Protein AF-Q5BWF9-F1 (afdb_monomer_lite)

Organism: Schistosoma japonicum (NCBI:txid6182)

Sequence (237 aa):
SALGSLCAVYRATPTSTPNGDVSTPPNNSDSPRLALIDEHWQDLVNRVSYNLPRLSWVPIHDATHFFSGIGRGLICSVGAGGGGVELDPRPSRQAFPMRVAQICSVSLECLTKLMDGNVPIEGSDTLSDPRVWLDYLAALFRTFNCLLRRLGNPSSNQWDARERSTIDRTTSEMVLSAHNCLAECLQLVREVIWPVVTRVLTHYASRMRPMEHVCRLIRFIVRCFSVHLRDLLPELA

Radius of gyration: 20.45 Å; chains: 1; bounding box: 52×51×56 Å

Secondary structure (DSSP, 8-state):
-HHHHHH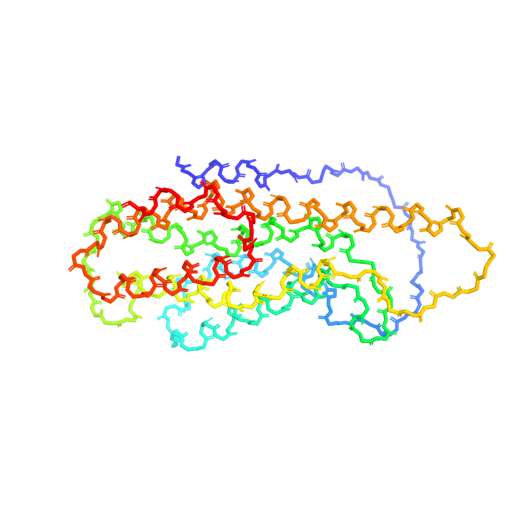HHT--------------PPP----TTTHHHHHTHHHHHHHHHHHHHHHTTS-HHHHHHHHHHHHHHHHHHTSS-SSSS----HHHHHHHHHHHHHHHHHHHHHHHHHHHTT----SSSSTT-HHHHHHHHHHHHHHHTTHHHHHS---S----TT-HHHHHHHHHHHHHHHHHHHHHHHHHIIIIIHHHHHHHHHHTTT-HHHHHHHHHHHHHHHHHHGGGGGGGGGGG-

pLDDT: mean 71.64, std 21.63, range [24.77, 96.81]

Structure (mmCIF, N/CA/C/O backbone):
data_AF-Q5BWF9-F1
#
_entry.id   AF-Q5BWF9-F1
#
loop_
_atom_site.group_PDB
_atom_site.id
_atom_site.type_symbol
_atom_site.label_atom_id
_atom_site.label_alt_id
_atom_site.label_comp_id
_atom_site.label_asym_id
_atom_site.label_entity_id
_atom_site.label_seq_id
_atom_site.pdbx_PDB_ins_code
_atom_site.Cartn_x
_atom_site.Cartn_y
_atom_site.Cartn_z
_atom_site.occupancy
_atom_site.B_iso_or_equiv
_atom_site.auth_seq_id
_atom_site.auth_comp_id
_atom_site.auth_asym_id
_atom_site.auth_atom_id
_atom_site.pdbx_PDB_model_num
ATOM 1 N N . SER A 1 1 ? -21.061 -0.452 -3.631 1.00 32.47 1 SER A N 1
ATOM 2 C CA . SER A 1 1 ? -19.977 -0.600 -2.634 1.00 32.47 1 SER A CA 1
ATOM 3 C C . SER A 1 1 ? -18.622 -0.512 -3.312 1.00 32.47 1 SER A C 1
ATOM 5 O O . SER A 1 1 ? -18.517 -1.000 -4.433 1.00 32.47 1 SER A O 1
ATOM 7 N N . ALA A 1 2 ? -17.594 0.044 -2.657 1.00 29.69 2 ALA A N 1
ATOM 8 C CA . ALA A 1 2 ? -16.244 0.185 -3.229 1.00 29.69 2 ALA A CA 1
ATOM 9 C C . ALA A 1 2 ? -15.638 -1.154 -3.701 1.00 29.69 2 ALA A C 1
ATOM 11 O O . ALA A 1 2 ? -15.042 -1.214 -4.772 1.00 29.69 2 ALA A O 1
ATOM 12 N N . LEU A 1 3 ? -15.922 -2.245 -2.977 1.00 29.48 3 LEU A N 1
ATOM 13 C CA . LEU A 1 3 ? -15.582 -3.619 -3.368 1.00 29.48 3 LEU A CA 1
ATOM 14 C C . LEU A 1 3 ? -16.083 -3.989 -4.779 1.00 29.48 3 LEU A C 1
ATOM 16 O O . LEU A 1 3 ? -15.377 -4.631 -5.545 1.00 29.48 3 LEU A O 1
ATOM 20 N N . GLY A 1 4 ? -17.287 -3.539 -5.150 1.00 27.88 4 GLY A N 1
ATOM 21 C CA . GLY A 1 4 ? -17.859 -3.756 -6.482 1.00 27.88 4 GLY A CA 1
ATOM 22 C C . GLY A 1 4 ? -17.192 -2.918 -7.576 1.00 27.88 4 GLY A C 1
ATOM 23 O O . GLY A 1 4 ? -17.125 -3.367 -8.714 1.00 27.88 4 GLY A O 1
ATOM 24 N N . SER A 1 5 ? -16.655 -1.743 -7.227 1.00 31.08 5 SER A N 1
ATOM 25 C CA . SER A 1 5 ? -15.875 -0.905 -8.149 1.00 31.08 5 SER A CA 1
ATOM 26 C C . SER A 1 5 ? -14.511 -1.541 -8.439 1.00 31.08 5 SER A C 1
ATOM 28 O O . SER A 1 5 ? -14.115 -1.673 -9.593 1.00 31.08 5 SER A O 1
ATOM 30 N N . LEU A 1 6 ? -13.840 -2.054 -7.401 1.00 32.25 6 LEU A N 1
ATOM 31 C CA . LEU A 1 6 ? -12.609 -2.835 -7.550 1.00 32.25 6 LEU A CA 1
ATOM 32 C C . LEU A 1 6 ? -12.861 -4.108 -8.377 1.00 32.25 6 LEU A C 1
ATOM 34 O O . LEU A 1 6 ? -12.183 -4.330 -9.377 1.00 32.25 6 LEU A O 1
ATOM 38 N N . CYS A 1 7 ? -13.885 -4.904 -8.049 1.00 31.33 7 CYS A N 1
ATOM 39 C CA . CYS A 1 7 ? -14.245 -6.099 -8.824 1.00 31.33 7 CYS A CA 1
ATOM 40 C C . CYS A 1 7 ? -14.602 -5.816 -10.297 1.00 31.33 7 CYS A C 1
ATOM 42 O O . CYS A 1 7 ? -14.445 -6.712 -11.126 1.00 31.33 7 CYS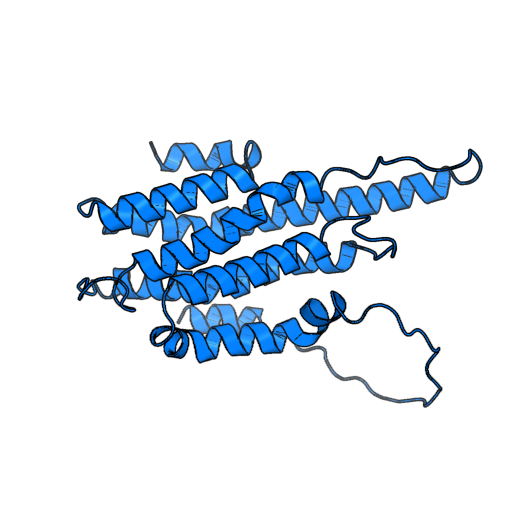 A O 1
ATOM 44 N N . ALA A 1 8 ? -15.066 -4.608 -10.639 1.00 30.16 8 ALA A N 1
ATOM 45 C CA . ALA A 1 8 ? -15.315 -4.214 -12.027 1.00 30.16 8 ALA A CA 1
ATOM 46 C C . ALA A 1 8 ? -14.009 -3.995 -12.814 1.00 30.16 8 ALA A C 1
ATOM 48 O O . ALA A 1 8 ? -13.928 -4.398 -13.971 1.00 30.16 8 ALA A O 1
ATOM 49 N N . VAL A 1 9 ? -12.968 -3.446 -12.176 1.00 36.53 9 VAL A N 1
ATOM 50 C CA . VAL A 1 9 ? -11.625 -3.298 -12.774 1.00 36.53 9 VAL A CA 1
ATOM 51 C C . VAL A 1 9 ? -10.922 -4.657 -12.927 1.00 36.53 9 VAL A C 1
ATOM 53 O O . VAL A 1 9 ? -10.205 -4.876 -13.899 1.00 36.53 9 VAL A O 1
ATOM 56 N N . TYR A 1 10 ? -11.165 -5.607 -12.016 1.00 35.16 10 TYR A N 1
ATOM 57 C CA . TYR A 1 10 ? -10.523 -6.932 -12.036 1.00 35.16 10 TYR A CA 1
ATOM 58 C C . TYR A 1 10 ? -11.169 -7.979 -12.970 1.00 35.16 10 TYR A C 1
ATOM 60 O O . TYR A 1 10 ? -10.637 -9.081 -13.088 1.00 35.16 10 TYR A O 1
ATOM 68 N N . ARG A 1 11 ? -12.273 -7.671 -13.673 1.00 30.27 11 ARG A N 1
ATOM 69 C CA . ARG A 1 11 ? -12.878 -8.559 -14.695 1.00 30.27 11 ARG A CA 1
ATOM 70 C C . ARG A 1 11 ? -12.527 -8.169 -16.137 1.00 30.27 11 ARG A C 1
ATOM 72 O O . ARG A 1 11 ? -13.382 -8.173 -17.018 1.00 30.27 11 ARG A O 1
ATOM 79 N N . ALA A 1 12 ? -11.246 -7.939 -16.408 1.00 25.30 12 ALA A N 1
ATOM 80 C CA . ALA A 1 12 ? -10.717 -8.106 -17.759 1.00 25.30 12 ALA A CA 1
ATOM 81 C C . ALA A 1 12 ? -10.441 -9.603 -18.001 1.00 25.30 12 ALA A C 1
ATOM 83 O O . ALA A 1 12 ? -9.333 -10.092 -17.790 1.00 25.30 12 ALA A O 1
ATOM 84 N N . THR A 1 13 ? -11.472 -10.359 -18.384 1.00 28.47 13 THR A N 1
ATOM 85 C CA . THR A 1 13 ? -11.306 -11.756 -18.812 1.00 28.47 13 THR A CA 1
ATOM 86 C C . THR A 1 13 ? -10.438 -11.818 -20.071 1.00 28.47 13 THR A C 1
ATOM 88 O O . THR A 1 13 ? -10.763 -11.104 -21.024 1.00 28.47 13 THR A O 1
ATOM 91 N N . PRO A 1 14 ? -9.430 -12.705 -20.166 1.00 28.62 14 PRO A N 1
ATOM 92 C CA . PRO A 1 14 ? -8.941 -13.113 -21.472 1.00 28.62 14 PRO A CA 1
ATOM 93 C C . PRO A 1 14 ? -10.088 -13.848 -22.174 1.00 28.62 14 PRO A C 1
ATOM 95 O O . PRO A 1 14 ? -10.518 -14.917 -21.740 1.00 28.62 14 PRO A O 1
ATOM 98 N N . THR A 1 15 ? -10.630 -13.239 -23.226 1.00 27.17 15 THR A N 1
ATOM 99 C CA . THR A 1 15 ? -11.607 -13.885 -24.103 1.00 27.17 15 THR A CA 1
ATOM 100 C C . THR A 1 15 ? -10.983 -15.129 -24.713 1.00 27.17 15 THR A C 1
ATOM 102 O O . THR A 1 15 ? -9.937 -15.055 -25.357 1.00 27.17 15 THR A O 1
ATOM 105 N N . SER A 1 16 ? -11.645 -16.265 -24.530 1.00 37.56 16 SER A N 1
ATOM 106 C CA . SER A 1 16 ? -11.327 -17.497 -25.234 1.00 37.56 16 SER A CA 1
ATOM 107 C C . SER A 1 16 ? -11.462 -17.308 -26.746 1.00 37.56 16 SER A C 1
ATOM 109 O O . SER A 1 16 ? -12.497 -16.855 -27.230 1.00 37.56 16 SER A O 1
ATOM 111 N N . THR A 1 17 ? -10.463 -17.765 -27.498 1.00 30.06 17 THR A N 1
ATOM 112 C CA . THR A 1 17 ? -10.632 -18.177 -28.900 1.00 30.06 17 THR A CA 1
ATOM 113 C C . THR A 1 17 ? -9.805 -19.438 -29.173 1.00 30.06 17 THR A C 1
ATOM 115 O O . THR A 1 17 ? -8.854 -19.695 -28.433 1.00 30.06 17 THR A O 1
ATOM 118 N N . PRO A 1 18 ? -10.214 -20.280 -30.141 1.00 44.06 18 PRO A N 1
ATOM 119 C CA . PRO A 1 18 ? -9.954 -21.716 -30.077 1.00 44.06 18 PRO A CA 1
ATOM 120 C C . PRO A 1 18 ? -8.906 -22.212 -31.087 1.00 44.06 18 PRO A C 1
ATOM 122 O O . PRO A 1 18 ? -8.381 -21.447 -31.892 1.00 44.06 18 PRO A O 1
ATOM 125 N N . ASN A 1 19 ? -8.760 -23.541 -31.087 1.00 27.80 19 ASN A N 1
ATOM 126 C CA . ASN A 1 19 ? -7.976 -24.415 -31.966 1.00 27.80 19 ASN A CA 1
ATOM 127 C C . ASN A 1 19 ? -6.580 -24.726 -31.422 1.00 27.80 19 ASN A C 1
ATOM 129 O O . ASN A 1 19 ? -5.822 -23.843 -31.032 1.00 27.80 19 ASN A O 1
ATOM 133 N N . GLY A 1 20 ? -6.291 -26.022 -31.331 1.00 33.44 20 GLY A N 1
ATOM 134 C CA . GLY A 1 20 ? -5.027 -26.516 -30.805 1.00 33.44 20 GLY A CA 1
ATOM 135 C C . GLY A 1 20 ? -3.991 -26.720 -31.899 1.00 33.44 20 GLY A C 1
ATOM 136 O O . GLY A 1 20 ? -4.323 -26.743 -33.079 1.00 33.44 20 GLY A O 1
ATOM 137 N N . ASP A 1 21 ? -2.766 -26.995 -31.466 1.00 24.77 21 ASP A N 1
ATOM 138 C CA . ASP A 1 21 ? -2.098 -28.202 -31.936 1.00 24.77 21 ASP A CA 1
ATOM 139 C C . ASP A 1 21 ? -1.154 -28.749 -30.859 1.00 24.77 21 ASP A C 1
ATOM 141 O O . ASP A 1 21 ? -0.661 -28.016 -29.998 1.00 24.77 21 ASP A O 1
ATOM 145 N N . VAL A 1 22 ? -0.950 -30.065 -30.866 1.00 43.22 22 VAL A N 1
ATOM 146 C CA . VAL A 1 22 ? -0.085 -30.767 -29.907 1.00 43.22 22 VAL A CA 1
ATOM 147 C C . VAL A 1 22 ? 1.344 -30.791 -30.441 1.00 43.22 22 VAL A C 1
ATOM 149 O O . VAL A 1 22 ? 1.582 -31.379 -31.492 1.00 43.22 22 VAL A O 1
ATOM 152 N N . SER A 1 23 ? 2.318 -30.243 -29.704 1.00 27.89 23 SER A N 1
ATOM 153 C CA . SER A 1 23 ? 3.750 -30.529 -29.922 1.00 27.89 23 SER A CA 1
ATOM 154 C C . SER A 1 23 ? 4.633 -30.204 -28.705 1.00 27.89 23 SER A C 1
ATOM 156 O O . SER A 1 23 ? 4.838 -29.046 -28.371 1.00 27.89 23 SER A O 1
ATOM 158 N N . THR A 1 24 ? 5.152 -31.273 -28.085 1.00 29.14 24 THR A N 1
ATOM 159 C CA . THR A 1 24 ? 6.415 -31.437 -27.315 1.00 29.14 24 THR A CA 1
ATOM 160 C C . THR A 1 24 ? 7.065 -30.263 -26.543 1.00 29.14 24 THR A C 1
ATOM 162 O O . THR A 1 24 ? 7.396 -29.239 -27.136 1.00 29.14 24 THR A O 1
ATOM 165 N N . PRO A 1 25 ? 7.441 -30.462 -25.258 1.00 28.97 25 PRO A N 1
ATOM 166 C CA . PRO A 1 25 ? 8.196 -29.478 -24.480 1.00 28.97 25 PRO A CA 1
ATOM 167 C C . PRO A 1 25 ? 9.712 -29.536 -24.763 1.00 28.97 25 PRO A C 1
ATOM 169 O O . PRO A 1 25 ? 10.274 -30.633 -24.847 1.00 28.97 25 PRO A O 1
ATOM 172 N N . PRO A 1 26 ? 10.424 -28.394 -24.810 1.00 32.88 26 PRO A N 1
ATOM 173 C CA . PRO A 1 26 ? 11.869 -28.374 -24.650 1.00 32.88 26 PRO A CA 1
ATOM 174 C C . PRO A 1 26 ? 12.235 -28.494 -23.164 1.00 32.88 26 PRO A C 1
ATOM 176 O O . PRO A 1 26 ? 11.748 -27.760 -22.305 1.00 32.88 26 PRO A O 1
ATOM 179 N N . ASN A 1 27 ? 13.114 -29.447 -22.880 1.00 41.09 27 ASN A N 1
ATOM 180 C CA . ASN A 1 27 ? 13.667 -29.736 -21.564 1.00 41.09 27 ASN A CA 1
ATOM 181 C C . ASN A 1 27 ? 14.474 -28.538 -21.018 1.00 41.09 27 ASN A C 1
ATOM 183 O O . ASN A 1 27 ? 15.431 -28.121 -21.666 1.00 41.09 27 ASN A O 1
ATOM 187 N N . ASN A 1 28 ? 14.130 -28.012 -19.837 1.00 30.72 28 ASN A N 1
ATOM 188 C CA . ASN A 1 28 ? 14.997 -27.104 -19.073 1.00 30.72 28 ASN A CA 1
ATOM 189 C C . ASN A 1 28 ? 14.657 -27.173 -17.572 1.00 30.72 28 ASN A C 1
ATOM 191 O O . ASN A 1 28 ? 13.583 -26.754 -17.143 1.00 30.72 28 ASN A O 1
ATOM 195 N N . SER A 1 29 ? 15.569 -27.728 -16.775 1.00 34.03 29 SER A N 1
ATOM 196 C CA . SER A 1 29 ? 15.3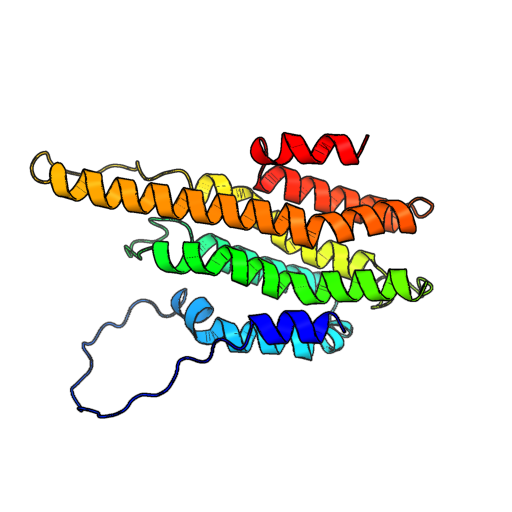49 -28.135 -15.378 1.00 34.03 29 SER A CA 1
ATOM 197 C C . SER A 1 29 ? 15.528 -27.032 -14.325 1.00 34.03 29 SER A C 1
ATOM 199 O O . SER A 1 29 ? 15.357 -27.301 -13.137 1.00 34.03 29 SER A O 1
ATOM 201 N N . ASP A 1 30 ? 15.845 -25.796 -14.725 1.00 37.19 30 ASP A N 1
ATOM 202 C CA . ASP A 1 30 ? 16.426 -24.788 -13.827 1.00 37.19 30 ASP A CA 1
ATOM 203 C C . ASP A 1 30 ? 15.730 -23.411 -13.879 1.00 37.19 30 ASP A C 1
ATOM 205 O O . ASP A 1 30 ? 16.267 -22.457 -14.438 1.00 37.19 30 ASP A O 1
ATOM 209 N N . SER A 1 31 ? 14.547 -23.273 -13.250 1.00 39.03 31 SER A N 1
ATOM 210 C CA . SER A 1 31 ? 14.028 -21.981 -12.714 1.00 39.03 31 SER A CA 1
ATOM 211 C C . SER A 1 31 ? 12.801 -22.027 -11.752 1.00 39.03 31 SER A C 1
ATOM 213 O O . SER A 1 31 ? 12.066 -21.040 -11.655 1.00 39.03 31 SER A O 1
ATOM 215 N N . PRO A 1 32 ? 12.541 -23.082 -10.948 1.00 41.47 32 PRO A N 1
ATOM 216 C CA . PRO A 1 32 ? 11.256 -23.258 -10.245 1.00 41.47 32 PRO A CA 1
ATOM 217 C C . PRO A 1 32 ? 11.039 -22.377 -8.989 1.00 41.47 32 PRO A C 1
ATOM 219 O O . PRO A 1 32 ? 10.336 -22.796 -8.075 1.00 41.47 32 PRO A O 1
ATOM 222 N N . ARG A 1 33 ? 11.665 -21.195 -8.849 1.00 39.44 33 ARG A N 1
ATOM 223 C CA . ARG A 1 33 ? 11.572 -20.375 -7.609 1.00 39.44 33 ARG A CA 1
ATOM 224 C C . ARG A 1 33 ? 11.067 -18.941 -7.765 1.00 39.44 33 ARG A C 1
ATOM 226 O O . ARG A 1 33 ? 10.570 -18.402 -6.781 1.00 39.44 33 ARG A O 1
ATOM 233 N N . LEU A 1 34 ? 11.171 -18.332 -8.947 1.00 45.75 34 LEU A N 1
ATOM 234 C CA . LEU A 1 34 ? 10.642 -16.980 -9.205 1.00 45.75 34 LEU A CA 1
ATOM 235 C C . LEU A 1 34 ? 9.376 -17.010 -10.067 1.00 45.75 34 LEU A C 1
ATOM 237 O O . LEU A 1 34 ? 8.409 -16.345 -9.700 1.00 45.75 34 LEU A O 1
ATOM 241 N N . ALA A 1 35 ? 9.325 -17.891 -11.075 1.00 50.84 35 ALA A N 1
ATOM 242 C CA . ALA A 1 35 ? 8.104 -18.186 -11.831 1.00 50.84 35 ALA A CA 1
ATOM 243 C C . ALA A 1 35 ? 6.916 -18.539 -10.913 1.00 50.84 35 ALA A C 1
ATOM 245 O O . ALA A 1 35 ? 5.802 -18.095 -11.161 1.00 50.84 35 ALA A O 1
ATOM 246 N N . LEU A 1 36 ? 7.163 -19.208 -9.775 1.00 52.06 36 LEU A N 1
ATOM 247 C CA . LEU A 1 36 ? 6.121 -19.546 -8.799 1.00 52.06 36 LEU A CA 1
ATOM 248 C C . LEU A 1 36 ? 5.291 -18.346 -8.324 1.00 52.06 36 LEU A C 1
ATOM 250 O O . LEU A 1 36 ? 4.087 -18.502 -8.142 1.00 52.06 36 LEU A O 1
ATOM 254 N N . ILE A 1 37 ? 5.897 -17.173 -8.096 1.00 61.81 37 ILE A N 1
ATOM 255 C CA . ILE A 1 37 ? 5.145 -15.988 -7.645 1.00 61.81 37 ILE A CA 1
ATOM 256 C C . ILE A 1 37 ? 4.302 -15.426 -8.786 1.00 61.81 37 ILE A C 1
ATOM 258 O O . ILE A 1 37 ? 3.210 -14.931 -8.527 1.00 61.81 37 ILE A O 1
ATOM 262 N N . ASP A 1 38 ? 4.792 -15.509 -10.022 1.00 64.19 38 ASP A N 1
ATOM 263 C CA . ASP A 1 38 ? 4.083 -15.025 -11.202 1.00 64.19 38 ASP A CA 1
ATOM 264 C C . ASP A 1 38 ? 2.903 -15.937 -11.567 1.00 64.19 38 ASP A C 1
ATOM 266 O O . ASP A 1 38 ? 1.784 -15.450 -11.735 1.00 64.19 38 ASP A O 1
ATOM 270 N N . GLU A 1 39 ? 3.139 -17.249 -11.602 1.00 64.81 39 GLU A N 1
ATOM 271 C CA . GLU A 1 39 ? 2.163 -18.304 -11.901 1.00 64.81 39 GLU A CA 1
ATOM 272 C C . GLU A 1 39 ? 1.074 -18.406 -10.826 1.00 64.81 39 GLU A C 1
ATOM 274 O O . GLU A 1 39 ? -0.117 -18.409 -11.134 1.00 64.81 39 GLU A O 1
ATOM 279 N N . HIS A 1 40 ? 1.463 -18.430 -9.548 1.00 69.81 40 HIS A N 1
ATOM 280 C CA . HIS A 1 40 ? 0.537 -18.611 -8.425 1.00 69.81 40 HIS A CA 1
ATOM 281 C C . HIS A 1 40 ? 0.061 -17.277 -7.838 1.00 69.81 40 HIS A C 1
ATOM 283 O O . HIS A 1 40 ? -0.497 -17.255 -6.739 1.00 69.81 40 HIS A O 1
ATOM 289 N N . TRP A 1 41 ? 0.257 -16.151 -8.538 1.00 79.12 41 TRP A N 1
ATOM 290 C CA . TRP A 1 41 ? -0.118 -14.831 -8.024 1.00 79.12 41 TRP A CA 1
ATOM 291 C C . TRP A 1 41 ? -1.608 -14.750 -7.663 1.00 79.12 41 TRP A C 1
ATOM 293 O O . TRP A 1 41 ? -1.966 -14.242 -6.602 1.00 79.12 41 TRP A O 1
ATOM 303 N N . GLN A 1 42 ? -2.479 -15.290 -8.521 1.00 75.06 42 GLN A N 1
ATOM 304 C CA . GLN A 1 42 ? -3.926 -15.294 -8.287 1.00 75.06 42 GLN A CA 1
ATOM 305 C C . GLN A 1 42 ? -4.300 -16.150 -7.072 1.00 75.06 42 GLN A C 1
ATOM 307 O O . GLN A 1 42 ? -5.088 -15.717 -6.234 1.00 75.06 42 GLN A O 1
ATOM 312 N N . ASP A 1 43 ? -3.681 -17.320 -6.911 1.00 74.06 43 ASP A N 1
ATOM 313 C CA . ASP A 1 43 ? -3.881 -18.176 -5.737 1.00 74.06 43 ASP A CA 1
ATOM 314 C C . ASP A 1 43 ? -3.359 -17.532 -4.453 1.00 74.06 43 ASP A C 1
ATOM 316 O O . ASP A 1 43 ? -3.988 -17.660 -3.402 1.00 74.06 43 ASP A O 1
ATOM 320 N N . LEU A 1 44 ? -2.238 -16.812 -4.521 1.00 75.19 44 LEU A N 1
ATOM 321 C CA . LEU A 1 44 ? -1.701 -16.045 -3.403 1.00 75.19 44 LEU A CA 1
ATOM 322 C C . LEU A 1 44 ? -2.657 -14.914 -3.007 1.00 75.19 44 LEU A C 1
ATOM 324 O O . LEU A 1 44 ? -2.997 -14.810 -1.831 1.00 75.19 44 LEU A O 1
ATOM 328 N N . VAL A 1 45 ? -3.136 -14.110 -3.962 1.00 74.56 45 VAL A N 1
ATOM 329 C CA . VAL A 1 45 ? -4.108 -13.034 -3.700 1.00 74.56 45 VAL A CA 1
ATOM 330 C C . VAL A 1 45 ? -5.417 -13.600 -3.161 1.00 74.56 45 VAL A C 1
ATOM 332 O O . VAL A 1 45 ? -5.909 -13.100 -2.156 1.00 74.56 45 VAL A O 1
ATOM 335 N N . ASN A 1 46 ? -5.946 -14.682 -3.735 1.00 69.62 46 ASN A N 1
ATOM 336 C CA . ASN A 1 46 ? -7.120 -15.370 -3.196 1.00 69.62 46 ASN A CA 1
ATOM 337 C C . ASN A 1 46 ? -6.869 -15.843 -1.755 1.00 69.62 46 ASN A C 1
ATOM 339 O O . ASN A 1 46 ? -7.683 -15.596 -0.866 1.00 69.62 46 ASN A O 1
ATOM 343 N N . ARG A 1 47 ? -5.721 -16.471 -1.474 1.00 68.69 47 ARG A N 1
ATOM 344 C CA . ARG A 1 47 ? -5.378 -16.908 -0.113 1.00 68.69 47 ARG A CA 1
ATOM 345 C C . ARG A 1 47 ? -5.286 -15.732 0.854 1.00 68.69 47 ARG A C 1
ATOM 347 O O . ARG A 1 47 ? -5.822 -15.849 1.948 1.00 68.69 47 ARG A O 1
ATOM 354 N N . VAL A 1 48 ? -4.680 -14.618 0.457 1.00 68.06 48 VAL A N 1
ATOM 355 C CA . VAL A 1 48 ? -4.573 -13.386 1.254 1.00 68.06 48 VAL A CA 1
ATOM 356 C C . VAL A 1 48 ? -5.967 -12.801 1.504 1.00 68.06 48 VAL A C 1
ATOM 358 O O . VAL A 1 48 ? -6.392 -12.724 2.652 1.00 68.06 48 VAL A O 1
ATOM 361 N N . SER A 1 49 ? -6.732 -12.492 0.457 1.00 66.06 49 SER A N 1
ATOM 362 C CA . SER A 1 49 ? -8.066 -11.884 0.553 1.00 66.06 49 SER A CA 1
ATOM 363 C C . SER A 1 49 ? -9.076 -12.725 1.339 1.00 66.06 49 SER A C 1
ATOM 365 O O . SER A 1 49 ? -9.828 -12.177 2.142 1.00 66.06 49 SER A O 1
ATOM 367 N N . TYR A 1 50 ? -9.082 -14.052 1.163 1.00 58.50 50 TYR A N 1
ATOM 368 C CA . TYR A 1 50 ? -10.042 -14.936 1.836 1.00 58.50 50 TYR A CA 1
ATOM 369 C C . TYR A 1 50 ? -9.551 -15.509 3.178 1.00 58.50 50 TYR A C 1
ATOM 371 O O . TYR A 1 50 ? -10.385 -15.887 4.000 1.00 58.50 50 TYR A O 1
ATOM 379 N N . ASN A 1 51 ? -8.238 -15.568 3.446 1.00 57.81 51 ASN A N 1
ATOM 380 C CA . ASN A 1 51 ? -7.696 -16.087 4.715 1.00 57.81 51 ASN A CA 1
ATOM 381 C C . ASN A 1 51 ? -7.057 -15.022 5.617 1.00 57.81 51 ASN A C 1
ATOM 383 O O . ASN A 1 51 ? -6.643 -15.388 6.712 1.00 57.81 51 ASN A O 1
ATOM 387 N N . LEU A 1 52 ? -7.024 -13.726 5.281 1.00 58.03 52 LEU A N 1
ATOM 388 C CA . LEU A 1 52 ? -6.636 -12.699 6.266 1.00 58.03 52 LEU A CA 1
ATOM 389 C C . LEU A 1 52 ? -7.489 -12.737 7.552 1.00 58.03 52 LEU A C 1
ATOM 391 O O . LEU A 1 52 ? -6.906 -12.685 8.634 1.00 58.03 52 LEU A O 1
ATOM 395 N N . PRO A 1 53 ? -8.819 -12.964 7.490 1.00 50.38 53 PRO A N 1
ATOM 396 C CA . PRO A 1 53 ? -9.640 -13.218 8.680 1.00 50.38 53 PRO A CA 1
ATOM 397 C C . PRO A 1 53 ? -9.326 -14.536 9.416 1.00 50.38 53 PRO A C 1
ATOM 399 O O . PRO A 1 53 ? -9.904 -14.800 10.463 1.00 50.38 53 PRO A O 1
ATOM 402 N N . ARG A 1 54 ? -8.444 -15.386 8.870 1.00 50.22 54 ARG A N 1
ATOM 403 C CA . ARG A 1 54 ? -7.890 -16.587 9.522 1.00 50.22 54 ARG A CA 1
ATOM 404 C C . ARG A 1 54 ? -6.442 -16.391 9.987 1.00 50.22 54 ARG A C 1
ATOM 406 O O . ARG A 1 54 ? -6.043 -17.015 10.963 1.00 50.22 54 ARG A O 1
ATOM 413 N N . LEU A 1 55 ? -5.688 -15.472 9.377 1.00 49.25 55 LEU A N 1
ATOM 414 C CA . LEU A 1 55 ? -4.413 -14.980 9.914 1.00 49.25 55 LEU A CA 1
ATOM 415 C C . LEU A 1 55 ? -4.594 -14.213 11.236 1.00 49.25 55 LEU A C 1
ATOM 417 O O . LEU A 1 55 ? -3.617 -13.988 11.931 1.00 49.25 55 LEU A O 1
ATOM 421 N N . SER A 1 56 ? -5.826 -13.885 11.639 1.00 50.72 56 SER A N 1
ATOM 422 C CA . SER A 1 56 ? -6.145 -13.388 12.988 1.00 50.72 56 SER A CA 1
ATOM 423 C C . SER A 1 56 ? -5.820 -14.369 14.119 1.00 50.72 56 SER A C 1
ATOM 425 O O . SER A 1 56 ? -5.741 -13.964 15.272 1.00 50.72 56 SER A O 1
ATOM 427 N N . TRP A 1 57 ? -5.693 -15.660 13.801 1.00 54.56 57 TRP A N 1
ATOM 428 C CA . TRP A 1 57 ? -5.308 -16.721 14.737 1.00 54.56 57 TRP A CA 1
ATOM 429 C C . TRP A 1 57 ? -3.797 -16.981 14.730 1.00 54.56 57 TRP A C 1
ATOM 431 O O . TRP A 1 57 ? -3.302 -17.799 15.502 1.00 54.56 57 TRP A O 1
ATOM 441 N N . VAL A 1 58 ? -3.071 -16.309 13.835 1.00 60.47 58 VAL A N 1
ATOM 442 C CA . VAL A 1 58 ? -1.623 -16.397 13.680 1.00 60.47 58 VAL A CA 1
ATOM 443 C C . VAL A 1 58 ? -1.000 -15.195 14.402 1.00 60.47 58 VAL A C 1
ATOM 445 O O . VAL A 1 58 ? -1.476 -14.073 14.221 1.00 60.47 58 VAL A O 1
ATOM 448 N N . PRO A 1 59 ? 0.055 -15.377 15.215 1.00 68.44 59 PRO A N 1
ATOM 449 C CA . PRO A 1 59 ? 0.750 -14.263 15.850 1.00 68.44 59 PRO A CA 1
ATOM 450 C C . PRO A 1 59 ? 1.196 -13.191 14.844 1.00 68.44 59 PRO A C 1
ATOM 452 O O . PRO A 1 59 ? 1.670 -13.500 13.750 1.00 68.44 59 PRO A O 1
ATOM 455 N N . ILE A 1 60 ? 1.129 -11.911 15.231 1.00 71.38 60 ILE A N 1
ATOM 456 C CA . ILE A 1 60 ? 1.480 -10.786 14.339 1.00 71.38 60 ILE A CA 1
ATOM 457 C C . ILE A 1 60 ? 2.906 -10.899 13.786 1.00 71.38 60 ILE A C 1
ATOM 459 O O . ILE A 1 60 ? 3.163 -10.493 12.650 1.00 71.38 60 ILE A O 1
ATOM 463 N N . HIS A 1 61 ? 3.841 -11.472 14.549 1.00 73.81 61 HIS A N 1
ATOM 464 C CA . HIS A 1 61 ? 5.204 -11.690 14.068 1.00 73.81 61 HIS A CA 1
ATOM 465 C C . HIS A 1 61 ? 5.242 -12.638 12.857 1.00 73.81 61 HIS A C 1
ATOM 467 O O . HIS A 1 61 ? 5.877 -12.312 11.858 1.00 73.81 61 HIS A O 1
ATOM 473 N N . ASP A 1 62 ? 4.493 -13.740 12.873 1.00 71.75 62 ASP A N 1
ATOM 474 C CA . ASP A 1 62 ? 4.417 -14.677 11.749 1.00 71.75 62 ASP A CA 1
ATOM 475 C C . ASP A 1 62 ? 3.736 -14.041 10.529 1.00 71.75 62 ASP A C 1
ATOM 477 O O . ASP A 1 62 ? 4.234 -14.139 9.404 1.00 71.75 62 ASP A O 1
ATOM 481 N N . ALA A 1 63 ? 2.643 -13.302 10.743 1.00 75.38 63 ALA A N 1
ATOM 482 C CA . ALA A 1 63 ? 1.950 -12.590 9.671 1.00 75.38 63 ALA A CA 1
ATOM 483 C C . ALA A 1 63 ? 2.833 -11.494 9.034 1.00 75.38 63 ALA A C 1
ATOM 485 O O . ALA A 1 63 ? 2.943 -11.408 7.809 1.00 75.38 63 ALA A O 1
ATOM 486 N N . THR A 1 64 ? 3.552 -10.697 9.832 1.00 79.50 64 THR A N 1
ATOM 487 C CA . THR A 1 64 ? 4.512 -9.701 9.314 1.00 79.50 64 THR A CA 1
ATOM 488 C C . THR A 1 64 ? 5.728 -10.352 8.640 1.00 79.50 64 THR A C 1
ATOM 490 O O . THR A 1 64 ? 6.237 -9.813 7.649 1.00 79.50 64 THR A O 1
ATOM 493 N N . HIS A 1 65 ? 6.163 -11.536 9.084 1.00 74.25 65 HIS A N 1
ATOM 494 C CA . HIS A 1 65 ? 7.164 -12.352 8.388 1.00 74.25 65 HIS A CA 1
ATOM 495 C C . HIS A 1 65 ? 6.665 -12.855 7.023 1.00 74.25 65 HIS A C 1
ATOM 497 O O . HIS A 1 65 ? 7.426 -12.801 6.051 1.00 74.25 65 HIS A O 1
ATOM 503 N N . PHE A 1 66 ? 5.399 -13.271 6.920 1.00 81.06 66 PHE A N 1
ATOM 504 C CA . PHE A 1 66 ? 4.738 -13.660 5.670 1.00 81.06 66 PHE A CA 1
ATOM 505 C C . PHE A 1 66 ? 4.646 -12.489 4.676 1.00 81.06 66 PHE A C 1
ATOM 507 O O . PHE A 1 66 ? 5.141 -12.608 3.552 1.00 81.06 66 PHE A O 1
ATOM 514 N N . PHE A 1 67 ? 4.139 -11.324 5.098 1.00 83.38 67 PHE A N 1
ATOM 515 C CA . PHE A 1 67 ? 4.121 -10.112 4.263 1.00 83.38 67 PHE A CA 1
ATOM 516 C C . PHE A 1 67 ? 5.534 -9.675 3.840 1.00 83.38 67 PHE A C 1
ATOM 518 O O . PHE A 1 67 ? 5.760 -9.332 2.679 1.00 83.38 67 PHE A O 1
ATOM 525 N N . SER A 1 68 ? 6.523 -9.781 4.735 1.00 82.00 68 SER A N 1
ATOM 526 C CA . SER A 1 68 ? 7.935 -9.558 4.390 1.00 82.00 68 SER A CA 1
ATOM 527 C C . SER A 1 68 ? 8.475 -10.586 3.382 1.00 82.00 68 SER A C 1
ATOM 529 O O . SER A 1 68 ? 9.390 -10.281 2.620 1.00 82.00 68 SER A O 1
ATOM 531 N N . GLY A 1 69 ? 7.950 -11.814 3.377 1.00 75.81 69 GLY A N 1
ATOM 532 C CA . GLY A 1 69 ? 8.271 -12.850 2.394 1.00 75.81 69 GLY A CA 1
ATOM 533 C C . GLY A 1 69 ? 7.774 -12.485 0.999 1.00 75.81 69 GLY A C 1
ATOM 534 O O . GLY A 1 69 ? 8.573 -12.451 0.063 1.00 75.81 69 GLY A O 1
ATOM 535 N N . ILE A 1 70 ? 6.493 -12.125 0.887 1.00 83.12 70 ILE A N 1
ATOM 536 C CA . ILE A 1 70 ? 5.877 -11.651 -0.363 1.00 83.12 70 ILE A CA 1
ATOM 537 C C . ILE A 1 70 ? 6.626 -10.427 -0.896 1.00 83.12 70 ILE A C 1
ATOM 539 O O . ILE A 1 70 ? 7.017 -10.397 -2.062 1.00 83.12 70 ILE A O 1
ATOM 543 N N . GLY A 1 71 ? 6.886 -9.444 -0.030 1.00 83.75 71 GLY A N 1
ATOM 544 C CA . GLY A 1 71 ? 7.567 -8.213 -0.414 1.00 83.75 71 GLY A CA 1
ATOM 545 C C . GLY A 1 71 ? 8.991 -8.440 -0.940 1.00 83.75 71 GLY A C 1
ATOM 546 O O . GLY A 1 71 ? 9.371 -7.869 -1.962 1.00 83.75 71 GLY A O 1
ATOM 547 N N . ARG A 1 72 ? 9.759 -9.356 -0.323 1.00 81.50 72 ARG A N 1
ATOM 548 C CA . ARG A 1 72 ? 11.059 -9.805 -0.862 1.00 81.50 72 ARG A CA 1
ATOM 549 C C . ARG A 1 72 ? 10.915 -10.471 -2.231 1.00 81.50 72 ARG A C 1
ATOM 551 O O . ARG A 1 72 ? 11.711 -10.173 -3.114 1.00 81.50 72 ARG A O 1
ATOM 558 N N . GLY A 1 73 ? 9.922 -11.342 -2.410 1.00 78.88 73 GLY A N 1
ATOM 559 C CA . GLY A 1 73 ? 9.663 -12.026 -3.679 1.00 78.88 73 GLY A CA 1
ATOM 560 C C . GLY A 1 73 ? 9.378 -11.058 -4.830 1.00 78.88 73 GLY A C 1
ATOM 561 O O . GLY A 1 73 ? 10.057 -11.109 -5.855 1.00 78.88 73 GLY A O 1
ATOM 562 N N . LEU A 1 74 ? 8.458 -10.112 -4.615 1.00 84.19 74 LEU A N 1
ATOM 563 C CA . LEU A 1 74 ? 8.138 -9.042 -5.569 1.00 84.19 74 LEU A CA 1
ATOM 564 C C . LEU A 1 74 ? 9.362 -8.174 -5.913 1.00 84.19 74 LEU A C 1
ATOM 566 O O . LEU A 1 74 ? 9.568 -7.803 -7.063 1.00 84.19 74 LEU A O 1
ATOM 570 N N . ILE A 1 75 ? 10.205 -7.854 -4.929 1.00 83.56 75 ILE A N 1
ATOM 571 C CA . ILE A 1 75 ? 11.416 -7.045 -5.147 1.00 83.56 75 ILE A CA 1
ATOM 572 C C . ILE A 1 75 ? 12.515 -7.808 -5.893 1.00 83.56 75 ILE A C 1
ATOM 574 O O . ILE A 1 75 ? 13.299 -7.196 -6.623 1.00 83.56 75 ILE A O 1
ATOM 578 N N . CYS A 1 76 ? 12.590 -9.129 -5.732 1.00 79.31 76 CYS A N 1
ATOM 579 C CA . CYS A 1 76 ? 13.498 -9.957 -6.517 1.00 79.31 76 CYS A CA 1
ATOM 580 C C . CYS A 1 76 ? 13.079 -10.026 -7.993 1.00 79.31 76 CYS A C 1
ATOM 582 O O . CYS A 1 76 ? 13.963 -10.005 -8.843 1.00 79.31 76 CYS A O 1
ATOM 584 N N . SER A 1 77 ? 11.778 -10.047 -8.310 1.00 78.56 77 SER A N 1
ATOM 585 C CA . SER A 1 77 ? 11.311 -10.196 -9.697 1.00 78.56 77 SER A CA 1
ATOM 586 C C . SER A 1 77 ? 11.497 -8.948 -10.576 1.00 78.56 77 SER A C 1
ATOM 588 O O . SER A 1 77 ? 11.573 -9.080 -11.794 1.00 78.56 77 SER A O 1
ATOM 590 N N . VAL A 1 78 ? 11.614 -7.744 -9.998 1.00 81.00 78 VAL A N 1
ATOM 591 C CA . VAL A 1 78 ? 11.780 -6.477 -10.756 1.00 81.00 78 VAL A CA 1
ATOM 592 C C . VAL A 1 78 ? 13.234 -6.060 -11.022 1.00 81.00 78 VAL A C 1
ATOM 594 O O . VAL A 1 78 ? 13.482 -5.112 -11.779 1.00 81.00 78 VAL A O 1
ATOM 597 N N . GLY A 1 79 ? 14.204 -6.728 -10.394 1.00 71.69 79 GLY A N 1
ATOM 598 C CA . GLY A 1 79 ? 15.631 -6.442 -10.554 1.00 71.69 79 GLY A CA 1
ATOM 599 C C . GLY A 1 79 ? 16.273 -7.253 -11.678 1.00 71.69 79 GLY A C 1
ATOM 600 O O . GLY A 1 79 ? 16.008 -8.441 -11.808 1.00 71.69 79 GLY A O 1
ATOM 601 N N . ALA A 1 80 ? 17.174 -6.637 -12.445 1.00 60.59 80 ALA A N 1
ATOM 602 C CA . ALA A 1 80 ? 18.021 -7.372 -13.386 1.00 60.59 80 ALA A CA 1
ATOM 603 C C . ALA A 1 80 ? 19.159 -8.114 -12.646 1.00 60.59 80 ALA A C 1
ATOM 605 O O . ALA A 1 80 ? 19.708 -7.594 -11.671 1.00 60.59 80 ALA A O 1
ATOM 606 N N . GLY A 1 81 ? 19.534 -9.309 -13.121 1.00 55.44 81 GLY A N 1
ATOM 607 C CA . GLY A 1 81 ? 20.818 -9.953 -12.790 1.00 55.44 81 GLY A CA 1
ATOM 608 C C . GLY A 1 81 ? 20.964 -10.575 -11.391 1.00 55.44 81 GLY A C 1
ATOM 609 O O . GLY A 1 81 ? 22.059 -10.585 -10.831 1.00 55.44 81 GLY A O 1
ATOM 610 N N . GLY A 1 82 ? 19.890 -11.091 -10.789 1.00 45.62 82 GLY A N 1
ATOM 611 C CA . GLY A 1 82 ? 19.924 -11.703 -9.454 1.00 45.62 82 GLY A CA 1
ATOM 612 C C . GLY A 1 82 ? 20.109 -13.226 -9.431 1.00 45.62 82 GLY A C 1
ATOM 613 O O . GLY A 1 82 ? 19.171 -13.912 -9.043 1.00 45.62 82 GLY A O 1
ATOM 614 N N . GLY A 1 83 ? 21.301 -13.751 -9.752 1.00 47.75 83 GLY A N 1
ATOM 615 C CA . GLY A 1 83 ? 21.646 -15.160 -9.457 1.00 47.75 83 GLY A CA 1
ATOM 616 C C . GLY A 1 83 ? 22.033 -16.071 -10.630 1.00 47.75 83 GLY A C 1
ATOM 617 O O . GLY A 1 83 ? 21.802 -17.271 -10.546 1.00 47.75 83 GLY A O 1
ATOM 618 N N . GLY A 1 84 ? 22.624 -15.536 -11.703 1.00 45.66 84 GLY A N 1
ATOM 619 C CA . GLY A 1 84 ? 23.227 -16.348 -12.776 1.00 45.66 84 GLY A CA 1
ATOM 620 C C . GLY A 1 84 ? 22.276 -16.827 -13.880 1.00 45.66 84 GLY A C 1
ATOM 621 O O . GLY A 1 84 ? 22.741 -17.433 -14.837 1.00 45.66 84 GLY A O 1
ATOM 622 N N . VAL A 1 85 ? 20.981 -16.514 -13.787 1.00 51.06 85 VAL A N 1
ATOM 623 C CA . VAL A 1 85 ? 20.006 -16.686 -14.877 1.00 51.06 85 VAL A CA 1
ATOM 624 C C . VAL A 1 85 ? 19.543 -15.304 -15.335 1.00 51.06 85 VAL A C 1
ATOM 626 O O . VAL A 1 85 ? 19.116 -14.483 -14.519 1.00 51.06 85 VAL A O 1
ATOM 629 N N . GLU A 1 86 ? 19.647 -15.034 -16.635 1.00 57.69 86 GLU A N 1
ATOM 630 C CA . GLU A 1 86 ? 19.260 -13.761 -17.250 1.00 57.69 86 GLU A CA 1
ATOM 631 C C . GLU A 1 86 ? 17.746 -13.731 -17.520 1.00 57.69 86 GLU A C 1
ATOM 633 O O . GLU A 1 86 ? 17.275 -13.961 -18.630 1.00 57.69 86 GLU A O 1
ATOM 638 N N . LEU A 1 87 ? 16.963 -13.500 -16.463 1.00 66.88 87 LEU A N 1
ATOM 639 C CA . LEU A 1 87 ? 15.512 -13.346 -16.567 1.00 66.88 87 LEU A CA 1
ATOM 640 C C . LEU A 1 87 ? 15.148 -11.905 -16.960 1.00 66.88 87 LEU A C 1
ATOM 642 O O . LEU A 1 87 ? 15.625 -10.954 -16.337 1.00 66.88 87 LEU A O 1
ATOM 646 N N . ASP A 1 88 ? 14.258 -11.744 -17.941 1.00 76.56 88 ASP A N 1
ATOM 647 C CA . ASP A 1 88 ? 13.708 -10.442 -18.329 1.00 76.56 88 ASP A CA 1
ATOM 648 C C . ASP A 1 88 ? 12.817 -9.864 -17.206 1.00 76.56 88 ASP A C 1
ATOM 650 O O . ASP A 1 88 ? 11.770 -10.441 -16.900 1.00 76.56 88 ASP A O 1
ATOM 654 N N . PRO A 1 89 ? 13.167 -8.716 -16.592 1.00 83.94 89 PRO A N 1
ATOM 655 C CA . PRO A 1 89 ? 12.377 -8.132 -15.515 1.00 83.94 89 PRO A CA 1
ATOM 656 C C . PRO A 1 89 ? 11.163 -7.329 -16.017 1.00 83.94 89 PRO A C 1
ATOM 658 O O . PRO A 1 89 ? 10.386 -6.845 -15.191 1.00 83.94 89 PRO A O 1
ATOM 661 N N . ARG A 1 90 ? 10.990 -7.118 -17.333 1.00 85.50 90 ARG A N 1
ATOM 662 C CA . ARG A 1 90 ? 9.928 -6.253 -17.887 1.00 85.50 90 ARG A CA 1
ATOM 663 C C . ARG A 1 90 ? 8.502 -6.719 -17.532 1.00 85.50 90 ARG A C 1
ATOM 665 O O . ARG A 1 90 ? 7.743 -5.861 -17.075 1.00 85.50 90 ARG A O 1
ATOM 672 N N . PRO A 1 91 ? 8.124 -8.013 -17.636 1.00 86.38 91 PRO A N 1
ATOM 673 C CA . PRO A 1 91 ? 6.785 -8.473 -17.249 1.00 86.38 91 PRO A CA 1
ATOM 674 C C . PRO A 1 91 ? 6.521 -8.273 -15.751 1.00 86.38 91 PRO A C 1
ATOM 676 O O . PRO A 1 91 ? 5.479 -7.753 -15.353 1.00 86.38 91 PRO A O 1
ATOM 679 N N . SER A 1 92 ? 7.511 -8.595 -14.914 1.00 86.06 92 SER A N 1
ATOM 680 C CA . SER A 1 92 ? 7.464 -8.392 -13.465 1.00 86.06 92 SER A CA 1
ATOM 681 C C . SER A 1 92 ? 7.267 -6.924 -13.096 1.00 86.06 92 SER A C 1
ATOM 683 O O . SER A 1 92 ? 6.439 -6.615 -12.246 1.00 86.06 92 SER A O 1
ATOM 685 N N . ARG A 1 93 ? 7.998 -6.012 -13.753 1.00 89.62 93 ARG A N 1
ATOM 686 C CA . ARG A 1 93 ? 7.888 -4.553 -13.577 1.00 89.62 93 ARG A CA 1
ATOM 687 C C . ARG A 1 93 ? 6.516 -4.020 -13.979 1.00 89.62 93 ARG A C 1
ATOM 689 O O . ARG A 1 93 ? 5.986 -3.174 -13.273 1.00 89.62 93 ARG A O 1
ATOM 696 N N . GLN A 1 94 ? 5.934 -4.533 -15.062 1.00 89.94 94 GLN A N 1
ATOM 697 C CA . GLN A 1 94 ? 4.581 -4.170 -15.490 1.00 89.94 94 GLN A CA 1
ATOM 698 C C . GLN A 1 94 ? 3.511 -4.676 -14.507 1.00 89.94 94 GLN A C 1
ATOM 700 O O . GLN A 1 94 ? 2.540 -3.980 -14.231 1.00 89.94 94 GLN A O 1
ATOM 705 N N . ALA A 1 95 ? 3.683 -5.871 -13.937 1.00 88.88 95 ALA A N 1
ATOM 706 C CA . ALA A 1 95 ? 2.743 -6.411 -12.956 1.00 88.88 95 ALA A CA 1
ATOM 707 C C . ALA A 1 95 ? 2.902 -5.792 -11.552 1.00 88.88 95 ALA A C 1
ATOM 709 O O . ALA A 1 95 ? 1.929 -5.709 -10.802 1.00 88.88 95 ALA A O 1
ATOM 710 N N . PHE A 1 96 ? 4.114 -5.377 -11.165 1.00 90.44 96 PHE A N 1
ATOM 711 C CA . PHE A 1 96 ? 4.462 -5.008 -9.788 1.00 90.44 96 PHE A CA 1
ATOM 712 C C . PHE A 1 96 ? 3.523 -3.966 -9.142 1.00 90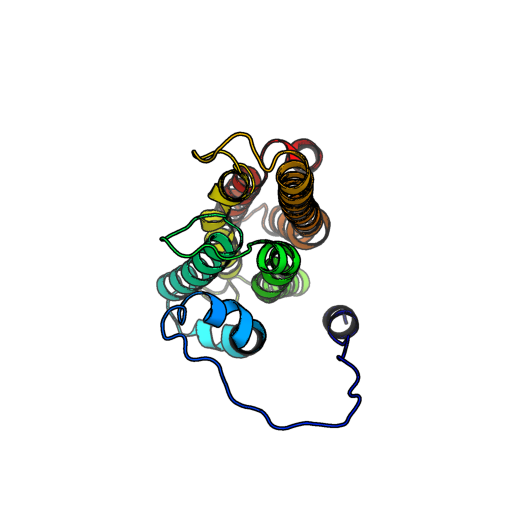.44 96 PHE A C 1
ATOM 714 O O . PHE A 1 96 ? 3.064 -4.243 -8.031 1.00 90.44 96 PHE A O 1
ATOM 721 N N . PRO A 1 97 ? 3.145 -2.839 -9.785 1.00 90.81 97 PRO A N 1
ATOM 722 C CA . PRO A 1 97 ? 2.222 -1.867 -9.190 1.00 90.81 97 PRO A CA 1
ATOM 723 C C . PRO A 1 97 ? 0.860 -2.491 -8.856 1.00 90.81 97 PRO A C 1
ATOM 725 O O . PRO A 1 97 ? 0.391 -2.395 -7.723 1.00 90.81 97 PRO A O 1
ATOM 728 N N . MET A 1 98 ? 0.269 -3.233 -9.799 1.00 88.81 98 MET A N 1
ATOM 729 C CA . MET A 1 98 ? -0.996 -3.949 -9.594 1.00 88.81 98 MET A CA 1
ATOM 730 C C . MET A 1 98 ? -0.904 -4.954 -8.436 1.00 88.81 98 MET A C 1
ATOM 732 O O . MET A 1 98 ? -1.804 -5.050 -7.601 1.00 88.81 98 MET A O 1
ATOM 736 N N . ARG A 1 99 ? 0.220 -5.669 -8.335 1.00 89.19 99 ARG A N 1
ATOM 737 C CA . ARG A 1 99 ? 0.464 -6.643 -7.264 1.00 89.19 99 ARG A CA 1
ATOM 738 C C . ARG A 1 99 ? 0.598 -5.997 -5.888 1.00 89.19 99 ARG A C 1
ATOM 740 O O . ARG A 1 99 ? 0.046 -6.516 -4.916 1.00 89.19 99 ARG A O 1
ATOM 747 N N . VAL A 1 100 ? 1.280 -4.853 -5.800 1.00 90.06 100 VAL A N 1
ATOM 748 C CA . VAL A 1 100 ? 1.347 -4.054 -4.565 1.00 90.06 100 VAL A CA 1
ATOM 749 C C . VAL A 1 100 ? -0.046 -3.543 -4.181 1.00 90.06 100 VAL A C 1
ATOM 751 O O . VAL A 1 100 ? -0.406 -3.597 -3.006 1.00 90.06 100 VAL A O 1
ATOM 754 N N . ALA A 1 101 ? -0.867 -3.124 -5.147 1.00 90.12 101 ALA A N 1
ATOM 755 C CA . ALA A 1 101 ? -2.243 -2.695 -4.890 1.00 90.12 101 ALA A CA 1
ATOM 756 C C . ALA A 1 101 ? -3.087 -3.831 -4.291 1.00 90.12 101 ALA A C 1
ATOM 758 O O . ALA A 1 101 ? -3.727 -3.660 -3.251 1.00 90.12 101 ALA A O 1
ATOM 759 N N . GLN A 1 102 ? -3.034 -5.012 -4.910 1.00 87.62 102 GLN A N 1
ATOM 760 C CA . GLN A 1 102 ? -3.781 -6.192 -4.477 1.00 87.62 102 GLN A CA 1
ATOM 761 C C . GLN A 1 102 ? -3.368 -6.660 -3.078 1.00 87.62 102 GLN A C 1
ATOM 763 O O . GLN A 1 102 ? -4.242 -6.889 -2.244 1.00 87.62 102 GLN A O 1
ATOM 768 N N . ILE A 1 103 ? -2.067 -6.744 -2.776 1.00 86.88 103 ILE A N 1
ATOM 769 C CA . ILE A 1 103 ? -1.604 -7.223 -1.463 1.00 86.88 103 ILE A CA 1
ATOM 770 C C . ILE A 1 103 ? -1.863 -6.214 -0.326 1.00 86.88 103 ILE A C 1
ATOM 772 O O . ILE A 1 103 ? -2.095 -6.619 0.811 1.00 86.88 103 ILE A O 1
ATOM 776 N N . CYS A 1 104 ? -1.884 -4.909 -0.622 1.00 90.44 104 CYS A N 1
ATOM 777 C CA . CYS A 1 104 ? -2.247 -3.867 0.344 1.00 90.44 104 CYS A CA 1
ATOM 778 C C . CYS A 1 104 ? -3.768 -3.749 0.568 1.00 90.44 104 CYS A C 1
ATOM 780 O O . CYS A 1 104 ? -4.184 -3.293 1.635 1.00 90.44 104 CYS A O 1
ATOM 782 N N . SER A 1 105 ? -4.589 -4.138 -0.417 1.00 88.56 105 SER A N 1
ATOM 783 C CA . SER A 1 105 ? -6.032 -3.842 -0.471 1.00 88.56 105 SER A CA 1
ATOM 784 C C . SER A 1 105 ? -6.804 -4.220 0.796 1.00 88.56 105 SER A C 1
ATOM 786 O O . SER A 1 105 ? -7.536 -3.391 1.332 1.00 88.56 105 SER A O 1
ATOM 788 N N . VAL A 1 106 ? -6.589 -5.427 1.323 1.00 85.62 106 VAL A N 1
ATOM 789 C CA . VAL A 1 106 ? -7.313 -5.939 2.494 1.00 85.62 106 VAL A CA 1
ATOM 790 C C . VAL A 1 106 ? -6.994 -5.120 3.747 1.00 85.62 106 VAL A C 1
ATOM 792 O O . VAL A 1 106 ? -7.906 -4.708 4.454 1.00 85.62 106 VAL A O 1
ATOM 795 N N . SER A 1 107 ? -5.716 -4.814 4.001 1.00 90.38 107 SER A N 1
ATOM 796 C CA . SER A 1 107 ? -5.307 -3.989 5.148 1.00 90.38 107 SER A CA 1
ATOM 797 C C . SER A 1 107 ? -5.881 -2.570 5.063 1.00 90.38 107 SER A C 1
ATOM 799 O O . SER A 1 107 ? -6.309 -2.017 6.074 1.00 90.38 107 SER A O 1
ATOM 801 N N . LEU A 1 108 ? -5.935 -1.990 3.858 1.00 93.38 108 LEU A N 1
ATOM 802 C CA . LEU A 1 108 ? -6.531 -0.671 3.615 1.00 93.38 108 LEU A CA 1
ATOM 803 C C . LEU A 1 108 ? -8.055 -0.681 3.814 1.00 93.38 108 LEU A C 1
ATOM 805 O O . LEU A 1 108 ? -8.608 0.246 4.411 1.00 93.38 108 LEU A O 1
ATOM 809 N N . GLU A 1 109 ? -8.739 -1.734 3.363 1.00 90.50 109 GLU A N 1
ATOM 810 C CA . GLU A 1 109 ? -10.181 -1.910 3.557 1.00 90.50 109 GLU A CA 1
ATOM 811 C C . GLU A 1 109 ? -10.529 -2.141 5.034 1.00 90.50 109 GLU A C 1
ATOM 813 O O . GLU A 1 109 ? -11.485 -1.553 5.540 1.00 90.50 109 GLU A O 1
ATOM 818 N N . CYS A 1 110 ? -9.740 -2.943 5.753 1.00 90.62 110 CYS A N 1
ATOM 819 C CA . CYS A 1 110 ? -9.896 -3.151 7.190 1.00 90.62 110 CYS A CA 1
ATOM 820 C C . CYS A 1 110 ? -9.712 -1.844 7.972 1.00 90.62 110 CYS A C 1
ATOM 822 O O . CYS A 1 110 ? -10.594 -1.494 8.752 1.00 90.62 110 CYS A O 1
ATOM 824 N N . LEU A 1 111 ? -8.649 -1.072 7.711 1.00 93.88 111 LEU A N 1
ATOM 825 C CA . LEU A 1 111 ? -8.466 0.260 8.309 1.00 93.88 111 LEU A CA 1
ATOM 826 C C . LEU A 1 111 ? -9.650 1.188 8.014 1.00 93.88 111 LEU A C 1
ATOM 828 O O . LEU A 1 111 ? -10.159 1.844 8.920 1.00 93.88 111 LEU A O 1
ATOM 832 N N . THR A 1 112 ? -10.124 1.203 6.766 1.00 94.69 112 THR A N 1
ATOM 833 C CA . THR A 1 112 ? -11.292 1.995 6.354 1.00 94.69 112 THR A CA 1
ATOM 834 C C . THR A 1 112 ? -12.537 1.605 7.153 1.00 94.69 112 THR A C 1
ATOM 836 O O . THR A 1 112 ? -13.171 2.474 7.742 1.00 94.69 112 THR A O 1
ATOM 839 N N . LYS A 1 113 ? -12.837 0.305 7.277 1.00 92.19 113 LYS A N 1
ATOM 840 C CA . LYS A 1 113 ? -13.978 -0.208 8.056 1.00 92.19 113 LYS A CA 1
ATOM 841 C C . LYS A 1 113 ? -13.885 0.097 9.551 1.00 92.19 113 LYS A C 1
ATOM 843 O O . LYS A 1 113 ? -14.909 0.410 10.152 1.00 92.19 113 LYS A O 1
ATOM 848 N N . LEU A 1 114 ? -12.693 0.021 10.152 1.00 92.81 114 LEU A N 1
ATOM 849 C CA . LEU A 1 114 ? -12.498 0.373 11.564 1.00 92.81 114 LEU A CA 1
ATOM 850 C C . LEU A 1 114 ? -12.810 1.855 11.817 1.00 92.81 114 LEU A C 1
ATOM 852 O O . LEU A 1 114 ? -13.505 2.171 12.782 1.00 92.81 114 LEU A O 1
ATOM 856 N N . MET A 1 115 ? -12.353 2.740 10.924 1.00 95.50 115 MET A N 1
ATOM 857 C CA . MET A 1 115 ? -12.612 4.181 11.011 1.00 95.50 115 MET A CA 1
ATOM 858 C C . MET A 1 115 ? -14.073 4.538 10.707 1.00 95.50 115 MET A C 1
ATOM 860 O O . MET A 1 115 ? -14.670 5.324 11.437 1.00 95.50 115 MET A O 1
ATOM 864 N N . ASP A 1 116 ? -14.664 3.958 9.657 1.00 95.31 116 ASP A N 1
ATOM 865 C CA . ASP A 1 116 ? -16.065 4.194 9.271 1.00 95.31 116 ASP A CA 1
ATOM 866 C C . ASP A 1 116 ? -17.038 3.705 10.361 1.00 95.31 116 ASP A C 1
ATOM 868 O O . ASP A 1 116 ? -18.044 4.355 10.643 1.00 95.31 116 ASP A O 1
ATOM 872 N N . GLY A 1 117 ? -16.727 2.572 11.002 1.00 92.12 117 GLY A N 1
ATOM 873 C CA . GLY A 1 117 ? -17.522 1.997 12.088 1.00 92.12 117 GLY A CA 1
ATOM 874 C C . GLY A 1 117 ? -17.244 2.575 13.479 1.00 92.12 117 GLY A C 1
ATOM 875 O O . GLY A 1 117 ? -17.923 2.174 14.419 1.00 92.12 117 GLY A O 1
ATOM 876 N N . ASN A 1 118 ? -16.260 3.475 13.634 1.00 91.06 118 ASN A N 1
ATOM 877 C CA . ASN A 1 118 ? -15.734 3.930 14.934 1.00 91.06 118 ASN A CA 1
ATOM 878 C C . ASN A 1 118 ? -15.462 2.766 15.912 1.00 91.06 118 ASN A C 1
ATOM 880 O O . ASN A 1 118 ? -15.804 2.829 17.096 1.00 91.06 118 ASN A O 1
ATOM 884 N N . VAL A 1 119 ? -14.886 1.672 15.405 1.00 88.88 119 VAL A N 1
ATOM 885 C CA . VAL A 1 119 ? -14.752 0.417 16.157 1.00 88.88 119 VAL A CA 1
ATOM 886 C C . VAL A 1 119 ? -13.815 0.624 17.360 1.00 88.88 119 VAL A C 1
ATOM 888 O O . VAL A 1 119 ? -12.699 1.124 17.177 1.00 88.88 119 VAL A O 1
ATOM 891 N N . PRO A 1 120 ? -14.223 0.255 18.591 1.00 87.38 120 PRO A N 1
ATOM 892 C CA . PRO A 1 120 ? -13.363 0.376 19.761 1.00 87.38 120 PRO A CA 1
ATOM 893 C C . PRO A 1 120 ? -12.143 -0.548 19.646 1.00 87.38 120 PRO A C 1
ATOM 895 O O . PRO A 1 120 ? -12.232 -1.679 19.170 1.00 87.38 120 PRO A O 1
ATOM 898 N N . ILE A 1 121 ? -10.988 -0.067 20.117 1.00 86.88 121 ILE A N 1
ATOM 899 C CA . ILE A 1 121 ? -9.746 -0.850 20.150 1.00 86.88 121 ILE A CA 1
ATOM 900 C C . ILE A 1 121 ? -9.823 -1.821 21.335 1.00 86.88 121 ILE A C 1
ATOM 902 O O . ILE A 1 121 ? -9.435 -1.500 22.461 1.00 86.88 121 ILE A O 1
ATOM 906 N N . GLU A 1 122 ? -10.382 -3.000 21.077 1.00 76.56 122 GLU A N 1
ATOM 907 C CA . GLU A 1 122 ? -10.564 -4.067 22.059 1.00 76.56 122 GLU A CA 1
ATOM 908 C C . GLU A 1 122 ? -9.314 -4.953 22.130 1.00 76.56 122 GLU A C 1
ATOM 910 O O . GLU A 1 122 ? -9.148 -5.904 21.366 1.00 76.56 122 GLU A O 1
ATOM 915 N N . GLY A 1 123 ? -8.427 -4.628 23.073 1.00 72.06 123 GLY A N 1
ATOM 916 C CA . GLY A 1 123 ? -7.191 -5.369 23.329 1.00 72.06 123 GLY A CA 1
ATOM 917 C C . GLY A 1 123 ? -5.984 -4.887 22.518 1.00 72.06 123 GLY A C 1
ATOM 918 O O . GLY A 1 123 ? -6.023 -3.871 21.828 1.00 72.06 123 GLY A O 1
ATOM 919 N N . SER A 1 124 ? -4.872 -5.609 22.659 1.00 73.38 124 SER A N 1
ATOM 920 C CA . SER A 1 124 ? -3.725 -5.499 21.753 1.00 73.38 124 SER A CA 1
ATOM 921 C C . SER A 1 124 ? -3.817 -6.628 20.741 1.00 73.38 124 SER A C 1
ATOM 923 O O . SER A 1 124 ? -4.207 -7.734 21.111 1.00 73.38 124 SER A O 1
ATOM 925 N N . ASP A 1 125 ? -3.381 -6.366 19.514 1.00 69.88 125 ASP A N 1
ATOM 926 C CA . ASP A 1 125 ? -3.047 -7.399 18.528 1.00 69.88 125 ASP A CA 1
ATOM 927 C C . ASP A 1 125 ? -4.274 -8.159 17.968 1.00 69.88 125 ASP A C 1
ATOM 929 O O . ASP A 1 125 ? -4.150 -9.199 17.323 1.00 69.88 125 ASP A O 1
ATOM 933 N N . THR A 1 126 ? -5.472 -7.607 18.176 1.00 79.50 126 THR A N 1
ATOM 934 C CA . THR A 1 126 ? -6.761 -8.086 17.659 1.00 79.50 126 THR A CA 1
ATOM 935 C C . THR A 1 126 ? -7.104 -7.442 16.311 1.00 79.50 126 THR A C 1
ATOM 937 O O . THR A 1 126 ? -6.535 -6.426 15.923 1.00 79.50 126 THR A O 1
ATOM 940 N N . LEU A 1 127 ? -8.084 -7.984 15.575 1.00 78.88 127 LEU A N 1
ATOM 941 C CA . LEU A 1 127 ? -8.503 -7.404 14.284 1.00 78.88 127 LEU A CA 1
ATOM 942 C C . LEU A 1 127 ? -9.131 -5.999 14.392 1.00 78.88 127 LEU A C 1
ATOM 944 O O . LEU A 1 127 ? -9.182 -5.279 13.391 1.00 78.88 127 LEU A O 1
ATOM 948 N N . SER A 1 128 ? -9.608 -5.620 15.583 1.00 85.06 128 SER A N 1
ATOM 949 C CA . SER A 1 128 ? -10.098 -4.275 15.911 1.00 85.06 128 SER A CA 1
ATOM 950 C C . SER A 1 128 ? -8.973 -3.273 16.203 1.00 85.06 128 SER A C 1
ATOM 952 O O . SER A 1 128 ? -9.219 -2.068 16.227 1.00 85.06 128 SER A O 1
ATOM 954 N N . ASP A 1 129 ? -7.734 -3.736 16.380 1.00 89.00 129 ASP A N 1
ATOM 955 C CA . ASP A 1 129 ? -6.571 -2.881 16.582 1.00 89.00 129 ASP A CA 1
ATOM 956 C C . ASP A 1 129 ? -5.988 -2.425 15.227 1.00 89.00 129 ASP A C 1
ATOM 958 O O . ASP A 1 129 ? -5.452 -3.240 14.467 1.00 89.00 129 ASP A O 1
ATOM 962 N N . PRO A 1 130 ? -6.028 -1.118 14.892 1.00 92.19 130 PRO A N 1
ATOM 963 C CA . PRO A 1 130 ? -5.520 -0.619 13.614 1.00 92.19 130 PRO A CA 1
ATOM 964 C C . PRO A 1 130 ? -4.017 -0.881 13.421 1.00 92.19 130 PRO A C 1
ATOM 966 O O . PRO A 1 130 ? -3.539 -0.896 12.284 1.00 92.19 130 PRO A O 1
ATOM 969 N N . ARG A 1 131 ? -3.258 -1.124 14.501 1.00 91.75 131 ARG A N 1
ATOM 970 C CA . ARG A 1 131 ? -1.816 -1.413 14.433 1.00 91.75 131 ARG A CA 1
ATOM 971 C C . ARG A 1 131 ? -1.495 -2.666 13.631 1.00 91.75 131 ARG A C 1
ATOM 973 O O . ARG A 1 131 ? -0.494 -2.657 12.921 1.00 91.75 131 ARG A O 1
ATOM 980 N N . VAL A 1 132 ? -2.348 -3.690 13.688 1.00 89.06 132 VAL A N 1
ATOM 981 C CA . VAL A 1 132 ? -2.157 -4.960 12.965 1.00 89.06 132 VAL A CA 1
ATOM 982 C C . VAL A 1 132 ? -2.050 -4.702 11.461 1.00 89.06 132 VAL A C 1
ATOM 984 O O . VAL A 1 132 ? -1.074 -5.074 10.809 1.00 89.06 132 VAL A O 1
ATOM 987 N N . TRP A 1 133 ? -3.020 -3.965 10.923 1.00 91.88 133 TRP A N 1
ATOM 988 C CA . TRP A 1 133 ? -3.093 -3.609 9.508 1.00 91.88 133 TRP A CA 1
ATOM 989 C C . TRP A 1 133 ? -1.967 -2.654 9.087 1.00 91.88 133 TRP A C 1
ATOM 991 O O . TRP A 1 133 ? -1.401 -2.804 8.001 1.00 91.88 133 TRP A O 1
ATOM 1001 N N . LEU A 1 134 ? -1.599 -1.706 9.958 1.00 94.75 134 LEU A N 1
ATOM 1002 C CA . LEU A 1 134 ? -0.475 -0.793 9.737 1.00 94.75 134 LEU A CA 1
ATOM 1003 C C . LEU A 1 134 ? 0.874 -1.524 9.703 1.00 94.75 134 LEU A C 1
ATOM 1005 O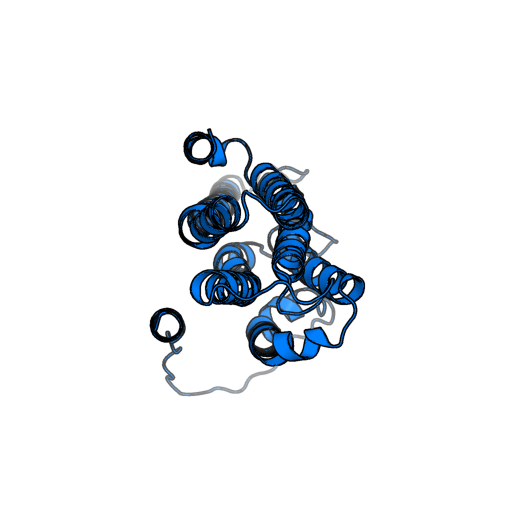 O . LEU A 1 134 ? 1.700 -1.209 8.848 1.00 94.75 134 LEU A O 1
ATOM 1009 N N . ASP A 1 135 ? 1.101 -2.515 10.569 1.00 92.25 135 ASP A N 1
ATOM 1010 C CA . ASP A 1 135 ? 2.346 -3.291 10.585 1.00 92.25 135 ASP A CA 1
ATOM 1011 C C . ASP A 1 135 ? 2.452 -4.258 9.394 1.00 92.25 135 ASP A C 1
ATOM 1013 O O . ASP A 1 135 ? 3.554 -4.464 8.883 1.00 92.25 135 ASP A O 1
ATOM 1017 N N . TYR A 1 136 ? 1.337 -4.784 8.871 1.00 90.81 136 TYR A N 1
ATOM 1018 C CA . TYR A 1 136 ? 1.332 -5.553 7.615 1.00 90.81 136 TYR A CA 1
ATOM 1019 C C . TYR A 1 136 ? 1.758 -4.691 6.417 1.00 90.81 136 TYR A C 1
ATOM 1021 O O . TYR A 1 136 ? 2.625 -5.088 5.634 1.00 90.81 136 TYR A O 1
ATOM 1029 N N . LEU A 1 137 ? 1.214 -3.473 6.310 1.00 93.81 137 LEU A N 1
ATOM 1030 C CA . LEU A 1 137 ? 1.644 -2.493 5.306 1.00 93.81 137 LEU A CA 1
ATOM 1031 C C . LEU A 1 137 ? 3.113 -2.087 5.527 1.00 93.81 137 LEU A C 1
ATOM 1033 O O . LEU A 1 137 ? 3.899 -2.040 4.579 1.00 93.81 137 LEU A O 1
ATOM 1037 N N . ALA A 1 138 ? 3.524 -1.847 6.776 1.00 94.31 138 ALA A N 1
ATOM 1038 C CA . ALA A 1 138 ? 4.894 -1.461 7.105 1.00 94.31 138 ALA A CA 1
ATOM 1039 C C . ALA A 1 138 ? 5.904 -2.575 6.784 1.00 94.31 138 ALA A C 1
ATOM 1041 O O . ALA A 1 138 ? 7.005 -2.272 6.327 1.00 94.31 138 ALA A O 1
ATOM 1042 N N . ALA A 1 139 ? 5.539 -3.849 6.961 1.00 90.31 139 ALA A N 1
ATOM 1043 C CA . ALA A 1 139 ? 6.355 -4.999 6.578 1.00 90.31 139 ALA A CA 1
ATOM 1044 C C . ALA A 1 139 ? 6.619 -5.035 5.062 1.00 90.31 139 ALA A C 1
ATOM 1046 O O . ALA A 1 139 ? 7.769 -5.203 4.649 1.00 90.31 139 ALA A O 1
ATOM 1047 N N . LEU A 1 140 ? 5.592 -4.791 4.239 1.00 91.44 140 LEU A N 1
ATOM 1048 C CA . LEU A 1 140 ? 5.728 -4.672 2.782 1.00 91.44 140 LEU A CA 1
ATOM 1049 C C . LEU A 1 140 ? 6.662 -3.511 2.405 1.00 91.44 140 LEU A C 1
ATOM 1051 O O . LEU A 1 140 ? 7.726 -3.742 1.823 1.00 91.44 140 LEU A O 1
ATOM 1055 N N . PHE A 1 141 ? 6.345 -2.277 2.812 1.00 92.75 141 PHE A N 1
ATOM 1056 C CA . PHE A 1 141 ? 7.153 -1.101 2.455 1.00 92.75 141 PHE A CA 1
ATOM 1057 C C . PHE A 1 141 ? 8.578 -1.145 3.029 1.00 92.75 141 PHE A C 1
ATOM 1059 O O . PHE A 1 141 ? 9.520 -0.677 2.392 1.00 92.75 141 PHE A O 1
ATOM 1066 N N . ARG A 1 142 ? 8.806 -1.797 4.174 1.00 92.75 142 ARG A N 1
ATOM 1067 C CA . ARG A 1 142 ? 10.162 -2.068 4.681 1.00 92.75 142 ARG A CA 1
ATOM 1068 C C . ARG A 1 142 ? 10.999 -2.887 3.692 1.00 92.75 142 ARG A C 1
ATOM 1070 O O . ARG A 1 142 ? 12.199 -2.632 3.584 1.00 92.75 142 ARG A O 1
ATOM 1077 N N . THR A 1 143 ? 10.405 -3.845 2.976 1.00 87.69 143 THR A N 1
ATOM 1078 C CA . THR A 1 143 ? 11.114 -4.605 1.927 1.00 87.69 143 THR A CA 1
ATOM 1079 C C . THR A 1 143 ? 11.279 -3.809 0.633 1.00 87.69 143 THR A C 1
ATOM 1081 O O . THR A 1 143 ? 12.321 -3.915 -0.011 1.00 87.69 143 THR A O 1
ATOM 1084 N N . PHE A 1 144 ? 10.318 -2.943 0.299 1.00 88.38 144 PHE A N 1
ATOM 1085 C CA . PHE A 1 144 ? 10.357 -2.094 -0.897 1.00 88.38 144 PHE A CA 1
ATOM 1086 C C . PHE A 1 144 ? 11.375 -0.939 -0.809 1.00 88.38 144 PHE A C 1
ATOM 1088 O O . PHE A 1 144 ? 11.648 -0.279 -1.805 1.00 88.38 144 PHE A O 1
ATOM 1095 N N . ASN A 1 145 ? 12.028 -0.740 0.341 1.00 83.75 145 ASN A N 1
ATOM 1096 C CA . ASN A 1 145 ? 13.096 0.247 0.559 1.00 83.75 145 ASN A CA 1
ATOM 1097 C C . ASN A 1 145 ? 14.278 0.152 -0.441 1.00 83.75 145 ASN A C 1
ATOM 1099 O O . ASN A 1 145 ? 15.033 1.108 -0.591 1.00 83.75 145 ASN A O 1
ATOM 1103 N N . CYS A 1 146 ? 14.472 -0.977 -1.134 1.00 78.75 146 CYS A N 1
ATOM 1104 C CA . CYS A 1 146 ? 15.474 -1.103 -2.201 1.00 78.75 146 CYS A CA 1
ATOM 1105 C C . CYS A 1 146 ? 14.903 -1.059 -3.632 1.00 78.75 146 CYS A C 1
ATOM 1107 O O . CYS A 1 146 ? 15.666 -1.277 -4.572 1.00 78.75 146 CYS A O 1
ATOM 1109 N N . LEU A 1 147 ? 13.618 -0.723 -3.818 1.00 82.12 147 LEU A N 1
ATOM 1110 C CA . LEU A 1 147 ? 12.948 -0.633 -5.124 1.00 82.12 147 LEU A CA 1
ATOM 1111 C C . LEU A 1 147 ? 13.703 0.284 -6.095 1.00 82.12 147 LEU A C 1
ATOM 1113 O O . LEU A 1 147 ? 14.108 -0.170 -7.159 1.00 82.12 147 LEU A O 1
ATOM 1117 N N . LEU A 1 148 ? 14.002 1.528 -5.699 1.00 76.75 148 LEU A N 1
ATOM 1118 C CA . LEU A 1 148 ? 14.766 2.472 -6.531 1.00 76.75 148 LEU A CA 1
ATOM 1119 C C . LEU A 1 148 ? 16.139 1.920 -6.953 1.00 76.75 148 LEU A C 1
ATOM 1121 O O . LEU A 1 148 ? 16.547 2.104 -8.094 1.00 76.75 148 LEU A O 1
ATOM 1125 N N . ARG A 1 149 ? 16.826 1.178 -6.072 1.00 77.50 149 ARG A N 1
ATOM 1126 C CA . ARG A 1 149 ? 18.116 0.526 -6.376 1.00 77.50 149 ARG A CA 1
ATOM 1127 C C . ARG A 1 149 ? 17.965 -0.685 -7.308 1.00 77.50 149 ARG A C 1
ATOM 1129 O O . ARG A 1 149 ? 18.894 -1.010 -8.033 1.00 77.50 149 ARG A O 1
ATOM 1136 N N . ARG A 1 150 ? 16.827 -1.385 -7.265 1.00 73.19 150 ARG A N 1
ATOM 1137 C CA . ARG A 1 150 ? 16.528 -2.543 -8.129 1.00 73.19 150 ARG A CA 1
ATOM 1138 C C . ARG A 1 150 ? 16.050 -2.133 -9.520 1.00 73.19 150 ARG A C 1
ATOM 1140 O O . ARG A 1 150 ? 16.335 -2.838 -10.483 1.00 73.19 150 ARG A O 1
ATOM 1147 N N . LEU A 1 151 ? 15.351 -1.004 -9.616 1.00 76.56 151 LEU A N 1
ATOM 1148 C CA . LEU A 1 151 ? 14.940 -0.391 -10.877 1.00 76.56 151 LEU A CA 1
ATOM 1149 C C . LEU A 1 151 ? 16.116 0.338 -11.547 1.00 76.56 151 LEU A C 1
ATOM 1151 O O . LEU A 1 151 ? 16.324 0.193 -12.749 1.00 76.56 151 LEU A O 1
ATOM 1155 N N . GLY A 1 152 ? 16.918 1.068 -10.769 1.00 65.88 152 GLY A N 1
ATOM 1156 C CA . GLY A 1 152 ? 18.086 1.799 -11.247 1.00 65.88 152 GLY A CA 1
ATOM 1157 C C . GLY A 1 152 ? 19.403 1.045 -11.075 1.00 65.88 152 GLY A C 1
ATOM 1158 O O . GLY A 1 152 ? 20.133 1.354 -10.138 1.00 65.88 152 GLY A O 1
ATOM 1159 N N . ASN A 1 153 ? 19.717 0.126 -11.999 1.00 53.78 153 ASN A N 1
ATOM 1160 C CA . ASN A 1 153 ? 21.041 0.049 -12.644 1.00 53.78 153 ASN A CA 1
ATOM 1161 C C . ASN A 1 153 ? 21.076 -0.985 -13.804 1.00 53.78 153 ASN A C 1
ATOM 1163 O O . ASN A 1 153 ? 20.970 -2.180 -13.526 1.00 53.78 153 ASN A O 1
ATOM 1167 N N . PRO A 1 154 ? 21.281 -0.584 -15.076 1.00 51.53 154 PRO A N 1
ATOM 1168 C CA . PRO A 1 154 ? 21.646 -1.502 -16.159 1.00 51.53 154 PRO A CA 1
ATOM 1169 C C . PRO A 1 154 ? 23.170 -1.698 -16.329 1.00 51.53 154 PRO A C 1
ATOM 1171 O O . PRO A 1 154 ? 23.575 -2.559 -17.103 1.00 51.53 154 PRO A O 1
ATOM 1174 N N . SER A 1 155 ? 24.038 -0.942 -15.638 1.00 49.72 155 SER A N 1
ATOM 1175 C CA . SER A 1 155 ? 25.497 -1.037 -15.802 1.00 49.72 155 SER A CA 1
ATOM 1176 C C . SER A 1 155 ? 26.179 -1.902 -14.731 1.00 49.72 155 SER A C 1
ATOM 1178 O O . SER A 1 155 ? 26.509 -1.457 -13.631 1.00 49.72 155 SER A O 1
ATOM 1180 N N . SER A 1 156 ? 26.456 -3.159 -15.091 1.00 42.50 156 SER A N 1
ATOM 1181 C CA . SER A 1 156 ? 27.460 -3.995 -14.418 1.00 42.50 156 SER A CA 1
ATOM 1182 C C . SER A 1 156 ? 28.159 -4.948 -15.401 1.00 42.50 156 SER A C 1
ATOM 1184 O O . SER A 1 156 ? 27.965 -6.158 -15.360 1.00 42.50 156 SER A O 1
ATOM 1186 N N . ASN A 1 157 ? 29.030 -4.364 -16.229 1.00 45.94 157 ASN A N 1
ATOM 1187 C CA . ASN A 1 157 ? 30.179 -4.983 -16.908 1.00 45.94 157 ASN A CA 1
ATOM 1188 C C . ASN A 1 157 ? 29.948 -6.189 -17.842 1.00 45.94 157 ASN A C 1
ATOM 1190 O O . ASN A 1 157 ? 30.258 -7.326 -17.481 1.00 45.94 157 ASN A O 1
ATOM 1194 N N . GLN A 1 158 ? 29.557 -5.881 -19.087 1.00 40.97 158 GLN A N 1
ATOM 1195 C CA . GLN A 1 158 ? 29.981 -6.482 -20.376 1.00 40.97 158 GLN A CA 1
ATOM 1196 C C . GLN A 1 158 ? 29.258 -5.722 -21.526 1.00 40.97 158 GLN A C 1
ATOM 1198 O O . GLN A 1 158 ? 28.366 -4.933 -21.224 1.00 40.97 158 GLN A O 1
ATOM 1203 N N . TRP A 1 159 ? 29.571 -5.817 -22.828 1.00 40.03 159 TRP A N 1
ATOM 1204 C CA . TRP A 1 159 ? 30.560 -6.600 -23.600 1.00 40.03 159 TRP A CA 1
ATOM 1205 C C . TRP A 1 159 ? 31.022 -5.805 -24.864 1.00 40.03 159 TRP A C 1
ATOM 1207 O O . TRP A 1 159 ? 31.003 -4.574 -24.858 1.00 40.03 159 TRP A O 1
ATOM 1217 N N . ASP A 1 160 ? 31.516 -6.482 -25.909 1.00 43.12 160 ASP A N 1
ATOM 1218 C CA . ASP A 1 160 ? 32.283 -5.937 -27.042 1.00 43.12 160 ASP A CA 1
ATOM 1219 C C . ASP A 1 160 ? 31.561 -5.032 -28.064 1.00 43.12 160 ASP A C 1
ATOM 1221 O O . ASP A 1 160 ? 30.346 -5.031 -28.255 1.00 43.12 160 ASP A O 1
ATOM 1225 N N . ALA A 1 161 ? 32.373 -4.280 -28.815 1.00 47.28 161 ALA A N 1
ATOM 1226 C CA . ALA A 1 161 ? 31.986 -3.149 -29.662 1.00 47.28 161 ALA A CA 1
ATOM 1227 C C . ALA A 1 161 ? 31.194 -3.462 -30.961 1.00 47.28 161 ALA A C 1
ATOM 1229 O O . ALA A 1 161 ? 31.215 -2.638 -31.879 1.00 47.28 161 ALA A O 1
ATOM 1230 N N . ARG A 1 162 ? 30.501 -4.606 -31.074 1.00 46.59 162 ARG A N 1
ATOM 1231 C CA . ARG A 1 162 ? 29.840 -5.051 -32.326 1.00 46.59 162 ARG A CA 1
ATOM 1232 C C . ARG A 1 162 ? 28.306 -4.939 -32.376 1.00 46.59 162 ARG A C 1
ATOM 1234 O O . ARG A 1 162 ? 27.768 -5.019 -33.473 1.00 46.59 162 ARG A O 1
ATOM 1241 N N . GLU A 1 163 ? 27.615 -4.685 -31.259 1.00 52.81 163 GLU A N 1
ATOM 1242 C CA . GLU A 1 163 ? 26.132 -4.742 -31.173 1.00 52.81 163 GLU A CA 1
ATOM 1243 C C . GLU A 1 163 ? 25.412 -3.421 -30.817 1.00 52.81 163 GLU A C 1
ATOM 1245 O O . GLU A 1 163 ? 24.253 -3.401 -30.397 1.00 52.81 163 GLU A O 1
ATOM 1250 N N . ARG A 1 164 ? 26.083 -2.283 -31.022 1.00 54.03 164 ARG A N 1
ATOM 1251 C CA . ARG A 1 164 ? 25.673 -0.965 -30.498 1.00 54.03 164 ARG A CA 1
ATOM 1252 C C . ARG A 1 164 ? 24.202 -0.576 -30.755 1.00 54.03 164 ARG A C 1
ATOM 1254 O O . ARG A 1 164 ? 23.542 -0.114 -29.834 1.00 54.03 164 ARG A O 1
ATOM 1261 N N . SER A 1 165 ? 23.663 -0.802 -31.956 1.00 54.84 165 SER A N 1
ATOM 1262 C CA . SER A 1 165 ? 22.291 -0.388 -32.306 1.00 54.84 165 SER A CA 1
ATOM 1263 C C . SER A 1 165 ? 21.182 -1.228 -31.660 1.00 54.84 165 SER A C 1
ATOM 1265 O O . SER A 1 165 ? 20.103 -0.703 -31.382 1.00 54.84 165 SER A O 1
ATOM 1267 N N . THR A 1 166 ? 21.417 -2.519 -31.413 1.00 56.34 166 THR A N 1
ATOM 1268 C CA . THR A 1 166 ? 20.431 -3.395 -30.756 1.00 56.34 166 THR A CA 1
ATOM 1269 C C . THR A 1 166 ? 20.430 -3.157 -29.247 1.00 56.34 166 THR A C 1
ATOM 1271 O O . THR A 1 166 ? 19.358 -3.064 -28.646 1.00 56.34 166 THR A O 1
ATOM 1274 N N . ILE A 1 167 ? 21.624 -2.983 -28.666 1.00 60.97 167 ILE A N 1
ATOM 1275 C CA . ILE A 1 167 ? 21.836 -2.702 -27.239 1.00 60.97 167 ILE A CA 1
ATOM 1276 C C . ILE A 1 167 ? 21.220 -1.355 -26.835 1.00 60.97 167 ILE A C 1
ATOM 1278 O O . ILE A 1 167 ? 20.574 -1.279 -25.789 1.00 60.97 167 ILE A O 1
ATOM 1282 N N . ASP A 1 168 ? 21.343 -0.308 -27.659 1.00 61.91 168 ASP A N 1
ATOM 1283 C CA . ASP A 1 168 ? 20.739 1.002 -27.365 1.00 61.91 168 ASP A CA 1
ATOM 1284 C C . ASP A 1 168 ? 19.203 0.909 -27.232 1.00 61.91 168 ASP A C 1
ATOM 1286 O O . ASP A 1 168 ? 18.612 1.497 -26.319 1.00 61.91 168 ASP A O 1
ATOM 1290 N N . ARG A 1 169 ? 18.536 0.111 -28.083 1.00 68.50 169 ARG A N 1
ATOM 1291 C CA . ARG A 1 169 ? 17.074 -0.079 -28.024 1.00 68.50 169 ARG A CA 1
ATOM 1292 C C . ARG A 1 169 ? 16.637 -0.903 -26.811 1.00 68.50 169 ARG A C 1
ATOM 1294 O O . ARG A 1 169 ? 15.713 -0.488 -26.113 1.00 68.50 169 ARG A O 1
ATOM 1301 N N . THR A 1 170 ? 17.275 -2.041 -26.534 1.00 67.88 170 THR A N 1
ATOM 1302 C CA . THR A 1 170 ? 16.907 -2.881 -25.376 1.00 67.88 170 THR A CA 1
ATOM 1303 C C . THR A 1 170 ? 17.199 -2.178 -24.051 1.00 67.88 170 THR A C 1
ATOM 1305 O O . THR A 1 170 ? 16.379 -2.240 -23.134 1.00 67.88 170 THR A O 1
ATOM 1308 N N . THR A 1 171 ? 18.295 -1.418 -23.970 1.00 71.69 171 THR A N 1
ATOM 1309 C CA . THR A 1 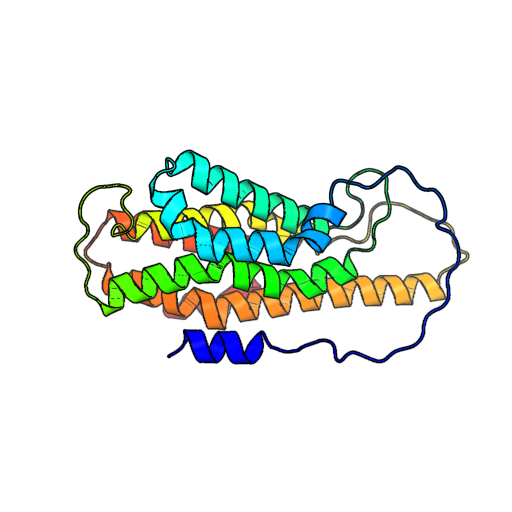171 ? 18.604 -0.559 -22.815 1.00 71.69 171 THR A CA 1
ATOM 1310 C C . THR A 1 171 ? 17.528 0.513 -22.624 1.00 71.69 171 THR A C 1
ATOM 1312 O O . THR A 1 171 ? 17.051 0.703 -21.504 1.00 71.69 171 THR A O 1
ATOM 1315 N N . SER A 1 172 ? 17.077 1.161 -23.704 1.00 78.19 172 SER A N 1
ATOM 1316 C CA . SER A 1 172 ? 15.974 2.132 -23.665 1.00 78.19 172 SER A CA 1
ATOM 1317 C C . SER A 1 172 ? 14.662 1.508 -23.164 1.00 78.19 172 SER A C 1
ATOM 1319 O O . SER A 1 172 ? 14.034 2.039 -22.247 1.00 78.19 172 SER A O 1
ATOM 1321 N N . GLU A 1 173 ? 14.283 0.327 -23.665 1.00 82.50 173 GLU A N 1
ATOM 1322 C CA . GLU A 1 173 ? 13.094 -0.414 -23.208 1.00 82.50 173 GLU A CA 1
ATOM 1323 C C . GLU A 1 173 ? 13.184 -0.836 -21.731 1.00 82.50 173 GLU A C 1
ATOM 1325 O O . GLU A 1 173 ? 12.198 -0.746 -20.994 1.00 82.50 173 GLU A O 1
ATOM 1330 N N . MET A 1 174 ? 14.363 -1.262 -21.263 1.00 81.81 174 MET A N 1
ATOM 1331 C CA . MET A 1 174 ? 14.598 -1.591 -19.853 1.00 81.81 174 MET A CA 1
ATOM 1332 C C . MET A 1 174 ? 14.476 -0.368 -18.941 1.00 81.81 174 MET A C 1
ATOM 1334 O O . MET A 1 174 ? 13.893 -0.480 -17.858 1.00 81.81 174 MET A O 1
ATOM 1338 N N . VAL A 1 175 ? 15.012 0.783 -19.359 1.00 83.31 175 VAL A N 1
ATOM 1339 C CA . VAL A 1 175 ? 14.909 2.054 -18.624 1.00 83.31 175 VAL A CA 1
ATOM 1340 C C . VAL A 1 175 ? 13.459 2.540 -18.598 1.00 83.31 175 VAL A C 1
ATOM 1342 O O . VAL A 1 175 ? 12.962 2.888 -17.527 1.00 83.31 175 VAL A O 1
ATOM 1345 N N . LEU A 1 176 ? 12.744 2.479 -19.725 1.00 87.44 176 LEU A N 1
ATOM 1346 C CA . LEU A 1 176 ? 11.327 2.841 -19.812 1.00 87.44 176 LEU A CA 1
ATOM 1347 C C . LEU A 1 176 ? 10.453 1.945 -18.921 1.00 87.44 176 LEU A C 1
ATOM 1349 O O . LEU A 1 176 ? 9.629 2.446 -18.161 1.00 87.44 176 LEU A O 1
ATOM 1353 N N . SER A 1 177 ? 10.672 0.628 -18.942 1.00 88.69 177 SER A N 1
ATOM 1354 C CA . SER A 1 177 ? 9.974 -0.322 -18.065 1.00 88.69 177 SER A CA 1
ATOM 1355 C C . SER A 1 177 ? 10.228 -0.037 -16.577 1.00 88.69 177 SER A C 1
ATOM 1357 O O . SER A 1 177 ? 9.300 -0.087 -15.770 1.00 88.69 177 SER A O 1
ATOM 1359 N N . ALA A 1 178 ? 11.467 0.305 -16.205 1.00 86.56 178 ALA A N 1
ATOM 1360 C CA . ALA A 1 178 ? 11.805 0.690 -14.836 1.00 86.56 178 ALA A CA 1
ATOM 1361 C C . ALA A 1 178 ? 11.139 2.015 -14.421 1.00 86.56 178 ALA A C 1
ATOM 1363 O O . ALA A 1 178 ? 10.608 2.116 -13.314 1.00 86.56 178 ALA A O 1
ATOM 1364 N N . HIS A 1 179 ? 11.128 3.008 -15.314 1.00 86.12 179 HIS A N 1
ATOM 1365 C CA . HIS A 1 179 ? 10.485 4.301 -15.093 1.00 86.12 179 HIS A CA 1
ATOM 1366 C C . HIS A 1 179 ? 8.964 4.166 -14.932 1.00 86.12 179 HIS A C 1
ATOM 1368 O O . HIS A 1 179 ? 8.404 4.695 -13.974 1.00 86.12 179 HIS A O 1
ATOM 1374 N N . ASN A 1 180 ? 8.302 3.406 -15.808 1.00 89.00 180 ASN A N 1
ATOM 1375 C CA . ASN A 1 180 ? 6.856 3.185 -15.750 1.00 89.00 180 ASN A CA 1
ATOM 1376 C C . ASN A 1 180 ? 6.455 2.432 -14.473 1.00 89.00 180 ASN A C 1
ATOM 1378 O O . ASN A 1 180 ? 5.550 2.873 -13.770 1.00 89.00 180 ASN A O 1
ATOM 1382 N N . CYS A 1 181 ? 7.194 1.378 -14.102 1.00 89.88 181 CYS A N 1
ATOM 1383 C CA . CYS A 1 181 ? 6.997 0.677 -12.829 1.00 89.88 181 CYS A CA 1
ATOM 1384 C C . CYS A 1 181 ? 7.092 1.628 -11.624 1.00 89.88 181 CYS A C 1
ATOM 1386 O O . CYS A 1 181 ? 6.300 1.514 -10.689 1.00 89.88 181 CYS A O 1
ATOM 1388 N N . LEU A 1 182 ? 8.047 2.567 -11.625 1.00 88.44 182 LEU A N 1
ATOM 1389 C CA . LEU A 1 182 ? 8.171 3.563 -10.562 1.00 88.44 182 LEU A CA 1
ATOM 1390 C C . LEU A 1 182 ? 6.994 4.550 -10.569 1.00 88.44 182 LEU A C 1
ATOM 1392 O O . LEU A 1 182 ? 6.411 4.794 -9.514 1.00 88.44 182 LEU A O 1
ATOM 1396 N N . ALA A 1 183 ? 6.630 5.087 -11.735 1.00 86.88 183 ALA A N 1
ATOM 1397 C CA . ALA A 1 183 ? 5.542 6.050 -11.898 1.00 86.88 183 ALA A CA 1
ATOM 1398 C C . ALA A 1 183 ? 4.184 5.480 -11.451 1.00 86.88 183 ALA A C 1
ATOM 1400 O O . ALA A 1 183 ? 3.474 6.114 -10.671 1.00 86.88 183 ALA A O 1
ATOM 1401 N N . GLU A 1 184 ? 3.856 4.253 -11.854 1.00 90.75 184 GLU A N 1
ATOM 1402 C CA . GLU A 1 184 ? 2.621 3.578 -11.444 1.00 90.75 184 GLU A CA 1
ATOM 1403 C C . GLU A 1 184 ? 2.624 3.220 -9.947 1.00 90.75 184 GLU A C 1
ATOM 1405 O O . GLU A 1 184 ? 1.590 3.322 -9.287 1.00 90.75 184 GLU A O 1
ATOM 1410 N N . CYS A 1 185 ? 3.779 2.880 -9.357 1.00 90.62 185 CYS A N 1
ATOM 1411 C CA . CYS A 1 185 ? 3.881 2.707 -7.902 1.00 90.62 185 CYS A CA 1
ATOM 1412 C C . CYS A 1 185 ? 3.675 4.019 -7.132 1.00 90.62 185 CYS A C 1
ATOM 1414 O O . CYS A 1 185 ? 3.059 4.010 -6.066 1.00 90.62 185 CYS A O 1
ATOM 1416 N N . LEU A 1 186 ? 4.179 5.141 -7.653 1.00 88.31 186 LEU A N 1
ATOM 1417 C CA . LEU A 1 186 ? 3.955 6.468 -7.076 1.00 88.31 186 LEU A CA 1
ATOM 1418 C C . LEU A 1 186 ? 2.475 6.847 -7.137 1.00 88.31 186 LEU A C 1
ATOM 1420 O O . LEU A 1 186 ? 1.919 7.285 -6.130 1.00 88.31 186 LEU A O 1
ATOM 1424 N N . GLN A 1 187 ? 1.829 6.619 -8.282 1.00 89.50 187 GLN A N 1
ATOM 1425 C CA . GLN A 1 187 ? 0.394 6.833 -8.450 1.00 89.50 187 GLN A CA 1
ATOM 1426 C C . GLN A 1 187 ? -0.419 5.945 -7.498 1.00 89.50 187 GLN A C 1
ATOM 1428 O O . GLN A 1 187 ? -1.317 6.440 -6.828 1.00 89.50 187 GLN A O 1
ATOM 1433 N N . LEU A 1 188 ? -0.069 4.665 -7.349 1.00 91.81 188 LEU A N 1
ATOM 1434 C CA . LEU A 1 188 ? -0.708 3.777 -6.375 1.00 91.81 188 LEU A CA 1
ATOM 1435 C C . LEU A 1 188 ? -0.601 4.315 -4.940 1.00 91.81 188 LEU A C 1
ATOM 1437 O O . LEU A 1 188 ? -1.589 4.331 -4.203 1.00 91.81 188 LEU A O 1
ATOM 1441 N N . VAL A 1 189 ? 0.596 4.745 -4.530 1.00 91.25 189 VAL A N 1
ATOM 1442 C CA . VAL A 1 189 ? 0.803 5.320 -3.196 1.00 91.25 189 VAL A CA 1
ATOM 1443 C C . VAL A 1 189 ? -0.057 6.565 -3.018 1.00 91.25 189 VAL A C 1
ATOM 1445 O O . VAL A 1 189 ? -0.761 6.651 -2.017 1.00 91.25 189 VAL A O 1
ATOM 1448 N N . ARG A 1 190 ? -0.042 7.481 -3.990 1.00 89.19 190 ARG A N 1
ATOM 1449 C CA . ARG A 1 190 ? -0.776 8.751 -3.965 1.00 89.19 190 ARG A CA 1
ATOM 1450 C C . ARG A 1 190 ? -2.295 8.574 -3.935 1.00 89.19 190 ARG A C 1
ATOM 1452 O O . ARG A 1 190 ? -2.954 9.162 -3.090 1.00 89.19 190 ARG A O 1
ATOM 1459 N N . GLU A 1 191 ? -2.841 7.773 -4.843 1.00 90.31 191 GLU A N 1
ATOM 1460 C CA . GLU A 1 191 ? -4.286 7.720 -5.102 1.00 90.31 191 GLU A CA 1
ATOM 1461 C C . GLU A 1 191 ? -5.023 6.685 -4.233 1.00 90.31 191 GLU A C 1
ATOM 1463 O O . GLU A 1 191 ? -6.231 6.797 -4.032 1.00 90.31 191 GLU A O 1
ATOM 1468 N N . VAL A 1 192 ? -4.326 5.666 -3.709 1.00 91.81 192 VAL A N 1
ATOM 1469 C CA . VAL A 1 192 ? -4.963 4.538 -2.992 1.00 91.81 192 VAL A CA 1
ATOM 1470 C C . VAL A 1 192 ? -4.497 4.417 -1.543 1.00 91.81 192 VAL A C 1
ATOM 1472 O O . VAL A 1 192 ? -5.311 4.200 -0.647 1.00 91.81 192 VAL A O 1
ATOM 1475 N N . ILE A 1 193 ? -3.193 4.538 -1.287 1.00 93.81 193 ILE A N 1
ATOM 1476 C CA . ILE A 1 193 ? -2.620 4.265 0.042 1.00 93.81 193 ILE A CA 1
ATOM 1477 C C . ILE A 1 193 ? -2.660 5.518 0.919 1.00 93.81 193 ILE A C 1
ATOM 1479 O O . ILE A 1 193 ? -3.079 5.459 2.076 1.00 93.81 193 ILE A O 1
ATOM 1483 N N . TRP A 1 194 ? -2.256 6.656 0.359 1.00 93.56 194 TRP A N 1
ATOM 1484 C CA . TRP A 1 194 ? -2.162 7.930 1.061 1.00 93.56 194 TRP A CA 1
ATOM 1485 C C . TRP A 1 194 ? -3.490 8.416 1.655 1.00 93.56 194 TRP A C 1
ATOM 1487 O O . TRP A 1 194 ? -3.489 8.747 2.840 1.00 93.56 194 TRP A O 1
ATOM 1497 N N . PRO A 1 195 ? -4.644 8.364 0.953 1.00 94.25 195 PRO A N 1
ATOM 1498 C CA . PRO A 1 195 ? -5.906 8.826 1.527 1.00 94.25 195 PRO A CA 1
ATOM 1499 C C . PRO A 1 195 ? -6.301 8.035 2.781 1.00 94.25 195 PRO A C 1
ATOM 1501 O O . PRO A 1 195 ? -6.804 8.607 3.746 1.00 94.25 195 PRO A O 1
ATOM 1504 N N . VAL A 1 196 ? -6.018 6.727 2.819 1.00 96.19 196 VAL A N 1
ATOM 1505 C CA . VAL A 1 196 ? -6.263 5.887 4.005 1.00 96.19 196 VAL A CA 1
ATOM 1506 C C . VAL A 1 196 ? -5.284 6.230 5.131 1.00 96.19 196 VAL A C 1
ATOM 1508 O O . VAL A 1 196 ? -5.700 6.338 6.282 1.00 96.19 196 VAL A O 1
ATOM 1511 N N . VAL A 1 197 ? -4.006 6.461 4.819 1.00 95.69 197 VAL A N 1
ATOM 1512 C CA . VAL A 1 197 ? -2.979 6.875 5.795 1.00 95.69 197 VAL A CA 1
ATOM 1513 C C . VAL A 1 197 ? -3.320 8.228 6.438 1.00 95.69 197 VAL A C 1
ATOM 1515 O O . VAL A 1 197 ? -3.283 8.342 7.664 1.00 95.69 197 VAL A O 1
ATOM 1518 N N . THR A 1 198 ? -3.734 9.224 5.654 1.00 94.69 198 THR A N 1
ATOM 1519 C CA . THR A 1 198 ? -4.157 10.548 6.148 1.00 94.69 198 THR A CA 1
ATOM 1520 C C . THR A 1 198 ? -5.449 10.469 6.967 1.00 94.69 198 THR A C 1
ATOM 1522 O O . THR A 1 198 ? -5.580 11.131 8.003 1.00 94.69 198 THR A O 1
ATOM 1525 N N . ARG A 1 199 ? -6.387 9.587 6.592 1.00 96.38 199 ARG A N 1
ATOM 1526 C CA . ARG A 1 199 ? -7.555 9.270 7.431 1.00 96.38 199 ARG A CA 1
ATOM 1527 C C . ARG A 1 199 ? -7.160 8.621 8.763 1.00 96.38 199 ARG A C 1
ATOM 1529 O O . ARG A 1 199 ? -7.720 8.992 9.787 1.00 96.38 199 ARG A O 1
ATOM 1536 N N . VAL A 1 200 ? -6.177 7.716 8.787 1.00 96.31 200 VAL A N 1
ATOM 1537 C CA . VAL A 1 200 ? -5.676 7.102 10.034 1.00 96.31 200 VAL A CA 1
ATOM 1538 C C . VAL A 1 200 ? -5.031 8.149 10.946 1.00 96.31 200 VAL A C 1
ATOM 1540 O O . VAL A 1 200 ? -5.331 8.166 12.140 1.00 96.31 200 VAL A O 1
ATOM 1543 N N . LEU A 1 201 ? -4.195 9.038 10.397 1.00 95.62 201 LEU A N 1
ATOM 1544 C CA . LEU A 1 201 ? -3.568 10.137 11.144 1.00 95.62 201 LEU A CA 1
ATOM 1545 C C . LEU A 1 201 ? -4.605 11.050 11.812 1.00 95.62 201 LEU A C 1
ATOM 1547 O O . LEU A 1 201 ? -4.455 11.394 12.980 1.00 95.62 201 LEU A O 1
ATOM 1551 N N . THR A 1 202 ? -5.661 11.425 11.088 1.00 95.69 202 THR A N 1
ATOM 1552 C CA . THR A 1 202 ? -6.706 12.323 11.604 1.00 95.69 202 THR A CA 1
ATOM 1553 C C . THR A 1 202 ? -7.647 11.618 12.585 1.00 95.69 202 THR A C 1
ATOM 1555 O O . THR A 1 202 ? -7.904 12.141 13.668 1.00 95.69 202 THR A O 1
ATOM 1558 N N . HIS A 1 203 ? -8.117 10.409 12.265 1.00 95.88 203 HIS A N 1
ATOM 1559 C CA . HIS A 1 203 ? -9.062 9.653 13.095 1.00 95.88 203 HIS A CA 1
ATOM 1560 C C . HIS A 1 203 ? -8.446 9.175 14.422 1.00 95.88 203 HIS A C 1
ATOM 1562 O O . HIS A 1 203 ? -9.100 9.222 15.464 1.00 95.88 203 HIS A O 1
ATOM 1568 N N . TYR A 1 204 ? -7.179 8.746 14.415 1.00 95.44 204 TYR A N 1
ATOM 1569 C CA . TYR A 1 204 ? -6.487 8.248 15.609 1.00 95.44 204 TYR A CA 1
ATOM 1570 C C . TYR A 1 204 ? -5.510 9.260 16.234 1.00 95.44 204 TYR A C 1
ATOM 1572 O O . TYR A 1 204 ? -4.721 8.870 17.094 1.00 95.44 204 TYR A O 1
ATOM 1580 N N . ALA A 1 205 ? -5.586 10.551 15.882 1.00 94.62 205 ALA A N 1
ATOM 1581 C CA . ALA A 1 205 ? -4.673 11.607 16.350 1.00 94.62 205 ALA A CA 1
ATOM 1582 C C . ALA A 1 205 ? -4.469 11.646 17.882 1.00 94.62 205 ALA A C 1
ATOM 1584 O O . ALA A 1 205 ? -3.370 11.904 18.368 1.00 94.62 205 ALA A O 1
ATOM 1585 N N . SER A 1 206 ? -5.516 11.346 18.658 1.00 93.75 206 SER A N 1
ATOM 1586 C CA . SER A 1 206 ? -5.493 11.315 20.131 1.00 93.75 206 SER A CA 1
ATOM 1587 C C . SER A 1 206 ? -4.927 10.019 20.737 1.00 93.75 206 SER A C 1
ATOM 1589 O O . SER A 1 206 ? -4.873 9.873 21.961 1.00 93.75 206 SER A O 1
ATOM 1591 N N . ARG A 1 207 ? -4.524 9.041 19.914 1.00 92.00 207 ARG A N 1
ATOM 1592 C CA . ARG A 1 207 ? -4.078 7.706 20.338 1.00 92.00 207 ARG A CA 1
ATOM 1593 C C . ARG A 1 207 ? -2.615 7.488 19.944 1.00 92.00 207 ARG A C 1
ATOM 1595 O O . ARG A 1 207 ? -2.305 7.209 18.790 1.00 92.00 207 ARG A O 1
ATOM 1602 N N . MET A 1 208 ? -1.715 7.523 20.930 1.00 92.25 208 MET A N 1
ATOM 1603 C CA . MET A 1 208 ? -0.265 7.400 20.697 1.00 92.25 208 MET A CA 1
ATOM 1604 C C . MET A 1 208 ? 0.135 6.143 19.906 1.00 92.25 208 MET A C 1
ATOM 1606 O O . MET A 1 208 ? 0.892 6.245 18.947 1.00 92.25 208 MET A O 1
ATOM 1610 N N . ARG A 1 209 ? -0.388 4.957 20.259 1.00 91.94 209 ARG A N 1
ATOM 1611 C CA . ARG A 1 209 ? 0.080 3.700 19.645 1.00 91.94 209 ARG A CA 1
ATOM 1612 C C . ARG A 1 209 ? -0.264 3.576 18.144 1.00 91.94 209 ARG A C 1
ATOM 1614 O O . ARG A 1 209 ? 0.646 3.262 17.380 1.00 91.94 209 ARG A O 1
ATOM 1621 N N . PRO A 1 210 ? -1.504 3.835 17.668 1.00 93.31 210 PRO A N 1
ATOM 1622 C CA . PRO A 1 210 ? -1.765 3.926 16.229 1.00 93.31 210 PRO A CA 1
ATOM 1623 C C . PRO A 1 210 ? -0.895 4.981 15.531 1.00 93.31 210 PRO A C 1
ATOM 1625 O O . PRO A 1 210 ? -0.345 4.693 14.468 1.00 93.31 210 PRO A O 1
ATOM 1628 N N . MET A 1 211 ? -0.699 6.152 16.156 1.00 95.69 211 MET A N 1
ATOM 1629 C CA . MET A 1 211 ? 0.131 7.238 15.614 1.00 95.69 211 MET A CA 1
ATOM 1630 C C . MET A 1 211 ? 1.599 6.827 15.407 1.00 95.69 211 MET A C 1
ATOM 1632 O O . MET A 1 211 ? 2.173 7.088 14.352 1.00 95.69 211 MET A O 1
ATOM 1636 N N . GLU A 1 212 ? 2.207 6.105 16.351 1.00 96.00 212 GLU A N 1
ATOM 1637 C CA . GLU A 1 212 ? 3.564 5.558 16.192 1.00 96.00 212 GLU A CA 1
ATOM 1638 C C . GLU A 1 212 ? 3.678 4.599 14.995 1.00 96.00 212 GLU A C 1
ATOM 1640 O O . GLU A 1 212 ? 4.659 4.643 14.245 1.00 96.00 212 GLU A O 1
ATOM 1645 N N . HIS A 1 213 ? 2.676 3.737 14.793 1.00 95.56 213 HIS A N 1
ATOM 1646 C CA . HIS A 1 213 ? 2.684 2.727 13.732 1.00 95.56 213 HIS A CA 1
ATOM 1647 C C . HIS A 1 213 ? 2.410 3.335 12.345 1.00 95.56 213 HIS A C 1
ATOM 1649 O O . HIS A 1 213 ? 3.090 2.973 11.383 1.00 95.56 213 HIS A O 1
ATOM 1655 N N . VAL A 1 214 ? 1.507 4.316 12.222 1.00 96.81 214 VAL A N 1
ATOM 1656 C CA . VAL A 1 214 ? 1.295 5.025 10.945 1.00 96.81 214 VAL A CA 1
ATOM 1657 C C . VAL A 1 214 ? 2.499 5.906 10.585 1.00 96.81 214 VAL A C 1
ATOM 1659 O O . VAL A 1 214 ? 2.951 5.876 9.441 1.00 96.81 214 VAL A O 1
ATOM 1662 N N . CYS A 1 215 ? 3.138 6.572 11.553 1.00 95.38 215 CYS A N 1
ATOM 1663 C CA . CYS A 1 215 ? 4.403 7.283 11.328 1.00 95.38 215 CYS A CA 1
ATOM 1664 C C . CYS A 1 215 ? 5.542 6.336 10.903 1.00 95.38 215 CYS A C 1
ATOM 1666 O O . CYS A 1 215 ? 6.357 6.683 10.041 1.00 95.38 215 CYS A O 1
ATOM 1668 N N . ARG A 1 216 ? 5.593 5.111 11.449 1.00 95.19 216 ARG A N 1
ATOM 1669 C CA . ARG A 1 216 ? 6.527 4.056 11.015 1.00 95.19 216 ARG A CA 1
ATOM 1670 C C . ARG A 1 216 ? 6.262 3.622 9.567 1.00 95.19 216 ARG A C 1
ATOM 1672 O O . ARG A 1 216 ? 7.218 3.500 8.801 1.00 95.19 216 ARG A O 1
ATOM 1679 N N . LEU A 1 217 ? 4.998 3.442 9.181 1.00 95.81 217 LEU A N 1
ATOM 1680 C CA . LEU A 1 217 ? 4.588 3.141 7.805 1.00 95.81 217 LEU A CA 1
ATOM 1681 C C . LEU A 1 217 ? 4.993 4.265 6.836 1.00 95.81 217 LEU A C 1
ATOM 1683 O O . LEU A 1 217 ? 5.692 3.997 5.857 1.00 95.81 217 LEU A O 1
ATOM 1687 N N . ILE A 1 218 ? 4.653 5.521 7.144 1.00 94.25 218 ILE A N 1
ATOM 1688 C CA . ILE A 1 218 ? 5.036 6.704 6.349 1.00 94.25 218 ILE A CA 1
ATOM 1689 C C . ILE A 1 218 ? 6.557 6.757 6.168 1.00 94.25 218 ILE A C 1
ATOM 1691 O O . ILE A 1 218 ? 7.047 6.925 5.054 1.00 94.25 218 ILE A O 1
ATOM 1695 N N . ARG A 1 219 ? 7.335 6.514 7.232 1.00 91.88 219 ARG A N 1
ATOM 1696 C CA . ARG A 1 219 ? 8.808 6.469 7.182 1.00 91.88 219 ARG A CA 1
ATOM 1697 C C . ARG A 1 219 ? 9.363 5.399 6.229 1.00 91.88 219 ARG A C 1
ATOM 1699 O O . ARG A 1 219 ? 10.471 5.588 5.713 1.00 91.88 219 ARG A O 1
ATOM 1706 N N . PHE A 1 220 ? 8.648 4.294 6.008 1.00 93.44 220 PHE A N 1
ATOM 1707 C CA . PHE A 1 220 ? 9.013 3.290 5.005 1.00 93.44 220 PHE A CA 1
ATOM 1708 C C . PHE A 1 220 ? 8.557 3.690 3.598 1.00 93.44 220 PHE A C 1
ATOM 1710 O O . PHE A 1 220 ? 9.375 3.617 2.685 1.00 93.44 220 PHE A O 1
ATOM 1717 N N . ILE A 1 221 ? 7.332 4.196 3.422 1.00 91.12 221 ILE A N 1
ATOM 1718 C CA . ILE A 1 221 ? 6.835 4.721 2.135 1.00 91.12 221 ILE A CA 1
ATOM 1719 C C . ILE A 1 221 ? 7.774 5.821 1.604 1.00 91.12 221 ILE A C 1
ATOM 1721 O O . ILE A 1 221 ? 8.300 5.709 0.496 1.00 91.12 221 ILE A O 1
ATOM 1725 N N . VAL A 1 222 ? 8.104 6.815 2.438 1.00 87.44 222 VAL A N 1
ATOM 1726 C CA . VAL A 1 222 ? 9.056 7.896 2.119 1.00 87.44 222 VAL A CA 1
ATOM 1727 C C . VAL A 1 222 ? 10.431 7.354 1.724 1.00 87.44 222 VAL A C 1
ATOM 1729 O O . VAL A 1 222 ? 11.076 7.895 0.832 1.00 87.44 222 VAL A O 1
ATOM 1732 N N . ARG A 1 223 ? 10.883 6.247 2.323 1.00 85.50 223 ARG A N 1
ATOM 1733 C CA . ARG A 1 223 ? 12.146 5.596 1.944 1.00 85.50 223 ARG A CA 1
ATOM 1734 C C . ARG A 1 223 ? 12.096 4.870 0.599 1.00 85.50 223 ARG A C 1
ATOM 1736 O O . ARG A 1 223 ? 13.099 4.872 -0.105 1.00 85.50 223 ARG A O 1
ATOM 1743 N N . CYS A 1 224 ? 10.960 4.278 0.236 1.00 83.06 224 CYS A N 1
ATOM 1744 C CA . CYS A 1 224 ? 10.804 3.546 -1.025 1.00 83.06 224 CYS A CA 1
ATOM 1745 C C . CYS A 1 224 ? 10.849 4.462 -2.251 1.00 83.06 224 CYS A C 1
ATOM 1747 O O . CYS A 1 224 ? 11.354 4.056 -3.292 1.00 83.06 224 CYS A O 1
ATOM 1749 N N . PHE A 1 225 ? 10.321 5.681 -2.120 1.00 78.06 225 PHE A N 1
ATOM 1750 C CA . PHE A 1 225 ? 10.034 6.573 -3.250 1.00 78.06 225 PHE A CA 1
ATOM 1751 C C . PHE A 1 225 ? 10.746 7.937 -3.168 1.00 78.06 225 PHE A C 1
ATOM 1753 O O . PHE A 1 225 ? 10.938 8.601 -4.183 1.00 78.06 225 PHE A O 1
ATOM 1760 N N . SER A 1 226 ? 11.229 8.319 -1.983 1.00 71.75 226 SER A N 1
ATOM 1761 C CA . SER A 1 226 ? 12.132 9.448 -1.713 1.00 71.75 226 SER A CA 1
ATOM 1762 C C . SER A 1 226 ? 11.774 10.769 -2.418 1.00 71.75 226 SER A C 1
ATOM 1764 O O . SER A 1 226 ? 10.752 11.372 -2.100 1.00 71.75 226 SER A O 1
ATOM 1766 N N . VAL A 1 227 ? 12.616 11.247 -3.341 1.00 62.25 227 VAL A N 1
ATOM 1767 C CA . VAL A 1 227 ? 12.514 12.563 -4.001 1.00 62.25 227 VAL A CA 1
ATOM 1768 C C . VAL A 1 227 ? 11.169 12.752 -4.715 1.00 62.25 227 VAL A C 1
ATOM 1770 O O . VAL A 1 227 ? 10.671 13.872 -4.783 1.00 62.25 227 VAL A O 1
ATOM 1773 N N . HIS A 1 228 ? 10.549 11.662 -5.167 1.00 61.28 228 HIS A N 1
ATOM 1774 C CA . HIS A 1 228 ? 9.271 11.662 -5.881 1.00 61.28 228 HIS A CA 1
ATOM 1775 C C . HIS A 1 228 ? 8.032 11.797 -4.973 1.00 61.28 228 HIS A C 1
ATOM 1777 O O . HIS A 1 228 ? 6.920 11.886 -5.480 1.00 61.28 228 HIS A O 1
ATOM 1783 N N . LEU A 1 229 ? 8.199 11.819 -3.643 1.00 61.75 229 LEU A N 1
ATOM 1784 C CA . LEU A 1 229 ? 7.120 12.085 -2.676 1.00 61.75 229 LEU A CA 1
ATOM 1785 C C . LEU A 1 229 ? 7.148 13.513 -2.111 1.00 61.75 229 LEU A C 1
ATOM 1787 O O . LEU A 1 229 ? 6.396 13.811 -1.184 1.00 61.75 229 LEU A O 1
ATOM 1791 N N . ARG A 1 230 ? 8.000 14.407 -2.639 1.00 60.75 230 ARG A N 1
ATOM 1792 C CA . ARG A 1 230 ? 8.082 15.804 -2.169 1.00 60.75 230 ARG A CA 1
ATOM 1793 C C . ARG A 1 230 ? 6.726 16.509 -2.181 1.00 60.75 230 ARG A C 1
ATOM 1795 O O . ARG A 1 230 ? 6.442 17.235 -1.238 1.00 60.75 230 ARG A O 1
ATOM 1802 N N . ASP A 1 231 ? 5.897 16.228 -3.180 1.00 60.12 231 ASP A N 1
ATOM 1803 C CA . ASP A 1 231 ? 4.601 16.885 -3.380 1.00 60.12 231 ASP A CA 1
ATOM 1804 C C . ASP A 1 231 ? 3.494 16.369 -2.443 1.00 60.12 231 ASP A C 1
ATOM 1806 O O . ASP A 1 231 ? 2.437 16.983 -2.362 1.00 60.12 231 ASP A O 1
ATOM 1810 N N . LEU A 1 232 ? 3.732 15.267 -1.716 1.00 59.09 232 LEU A N 1
ATOM 1811 C CA . LEU A 1 232 ? 2.800 14.716 -0.720 1.00 59.09 232 LEU A CA 1
ATOM 1812 C C . LEU A 1 232 ? 3.127 15.153 0.715 1.00 59.09 232 LEU A C 1
ATOM 1814 O O . LEU A 1 232 ? 2.277 15.081 1.595 1.00 59.09 232 LEU A O 1
ATOM 1818 N N . LEU A 1 233 ? 4.340 15.652 0.968 1.00 59.25 233 LEU A N 1
ATOM 1819 C CA . LEU A 1 233 ? 4.725 16.177 2.282 1.00 59.25 233 LEU A CA 1
ATOM 1820 C C . LEU A 1 233 ? 3.947 17.432 2.745 1.00 59.25 233 LEU A C 1
ATOM 1822 O O . LEU A 1 233 ? 3.753 17.541 3.955 1.00 59.25 233 LEU A O 1
ATOM 1826 N N . PRO A 1 234 ? 3.475 18.355 1.874 1.00 58.19 234 PRO A N 1
ATOM 1827 C CA . PRO A 1 234 ? 2.682 19.510 2.302 1.00 58.19 234 PRO A CA 1
ATOM 1828 C C . PRO A 1 234 ? 1.349 19.149 2.969 1.00 58.19 234 PRO A C 1
ATOM 1830 O O . PRO A 1 234 ? 0.847 19.936 3.756 1.00 58.19 234 PRO A O 1
ATOM 1833 N N . GLU A 1 235 ? 0.787 17.968 2.693 1.00 51.31 235 GLU A N 1
ATOM 1834 C CA . GLU A 1 235 ? -0.472 17.505 3.303 1.00 51.31 235 GLU A CA 1
ATOM 1835 C C . GLU A 1 235 ? -0.299 16.965 4.740 1.00 51.31 235 GLU A C 1
ATOM 1837 O O . GLU A 1 235 ? -1.281 16.595 5.382 1.00 51.31 235 GLU A O 1
ATOM 1842 N N . LEU A 1 236 ? 0.941 16.894 5.247 1.00 49.31 236 LEU A N 1
ATOM 1843 C CA . LEU A 1 236 ? 1.275 16.436 6.604 1.00 49.31 236 LEU A CA 1
ATOM 1844 C C . LEU A 1 236 ? 1.691 17.563 7.568 1.00 49.31 236 LEU A C 1
ATOM 1846 O O . LEU A 1 236 ? 2.022 17.255 8.717 1.00 49.31 236 LEU A O 1
ATOM 1850 N N . ALA A 1 237 ? 1.747 18.815 7.105 1.00 39.94 237 ALA A N 1
ATOM 1851 C CA . ALA A 1 237 ? 2.275 19.966 7.845 1.00 39.94 237 ALA A CA 1
ATOM 1852 C C . ALA A 1 237 ? 1.164 20.919 8.313 1.00 39.94 237 ALA A C 1
ATOM 1854 O O . ALA A 1 237 ? 1.189 21.261 9.516 1.00 39.94 237 ALA A O 1
#

InterPro domains:
  IPR011989 Armadillo-like helical [G3DSA:1.25.10.10] (90-237)
  IPR051345 Importin beta-like nuclear transport receptors [PTHR12363] (101-236)
  IPR058537 Transportin-3/Importin-13, fourth TPR domain [PF24139] (185-236)

Foldseek 3Di:
DVVVVVVVVVPPDPDDDDDDDDDDDDDDDDDPPLVCCVVCVVVVLCCLQVCVVVCLVPALVVLLVVLLVNLLSLLVLQAADPDPDGDDSLVSLVCSLVSLCSNLVNLLVLLVCLLVVVQDPDDPSGSNHNLSSLSSLLSNLLSLLCLCVRLPDPDDDDDDDDCVVVCVVVVVSSNVSSVVSLVSNLVCCVPPVVVSLLSQCVSCVVPVPSNVSSVSSVVSVCSNNPPSCPVVVVSVD